Protein AF-A0A428WDG7-F1 (afdb_monomer)

Sequence (181 aa):
MLPHLAEVTVDGIHESAGRIVIEARSGRDRAACPGCGTESARVHGRYHRWLADTALAGRPVVIRLLVRRLVCREAACARVTFVEQIPGLTRPHSRYSPPLRAALTAIGVALAGRPGARVGPTRRPHLPAEEMIMTVGGPGSGYLSGSQRKTHPYVSADRGAGWCPTCRFRDADSTAAGLHR

Radius of gyration: 23.16 Å; Cα contacts (8 Å, |Δi|>4): 221; chains: 1; bounding box: 59×66×51 Å

Structure (mmCIF, N/CA/C/O backbone):
data_AF-A0A428WDG7-F1
#
_entry.id   AF-A0A428WDG7-F1
#
loop_
_atom_site.group_PDB
_atom_site.id
_atom_site.type_symbol
_atom_site.label_atom_id
_atom_site.label_alt_id
_atom_site.label_comp_id
_atom_site.label_asym_id
_atom_site.label_entity_id
_atom_site.label_seq_id
_atom_site.pdbx_PDB_ins_code
_atom_site.Cartn_x
_atom_site.Cartn_y
_atom_site.Cartn_z
_atom_site.occupancy
_atom_site.B_iso_or_equiv
_atom_site.auth_seq_id
_atom_site.auth_comp_id
_atom_site.auth_asym_id
_atom_site.auth_atom_id
_atom_site.pdbx_PDB_model_num
ATOM 1 N N . MET A 1 1 ? -16.814 -5.497 5.963 1.00 59.16 1 MET A N 1
ATOM 2 C CA . MET A 1 1 ? -15.971 -5.795 4.781 1.00 59.16 1 MET A CA 1
ATOM 3 C C . MET A 1 1 ? -14.955 -4.669 4.627 1.00 59.16 1 MET A C 1
ATOM 5 O O . MET A 1 1 ? -15.349 -3.526 4.807 1.00 59.16 1 MET A O 1
ATOM 9 N N . LEU A 1 2 ? -13.674 -4.975 4.384 1.00 76.31 2 LEU A N 1
ATOM 10 C CA . LEU A 1 2 ? -12.570 -4.002 4.271 1.00 76.31 2 LEU A CA 1
ATOM 11 C C . LEU A 1 2 ? -12.212 -3.809 2.780 1.00 76.31 2 LEU A C 1
ATOM 13 O O . LEU A 1 2 ? -11.338 -4.509 2.274 1.00 76.31 2 LEU A O 1
ATOM 17 N N . PRO A 1 3 ? -12.908 -2.925 2.038 1.00 81.56 3 PRO A N 1
ATOM 18 C CA . PRO A 1 3 ? -12.821 -2.875 0.574 1.00 81.56 3 PRO A CA 1
ATOM 19 C C . PRO A 1 3 ? -11.441 -2.452 0.056 1.00 81.56 3 PRO A C 1
ATOM 21 O O . PRO A 1 3 ? -11.032 -2.867 -1.023 1.00 81.56 3 PRO A O 1
ATOM 24 N N . HIS A 1 4 ? -10.685 -1.672 0.832 1.00 86.94 4 HIS A N 1
ATOM 25 C CA . HIS A 1 4 ? -9.315 -1.272 0.490 1.00 86.94 4 HIS A CA 1
ATOM 26 C C . HIS A 1 4 ? -8.315 -2.434 0.516 1.00 86.94 4 HIS A C 1
ATOM 28 O O . HIS A 1 4 ? -7.190 -2.260 0.060 1.00 86.94 4 HIS A O 1
ATOM 34 N N . LEU A 1 5 ? -8.704 -3.609 1.022 1.00 88.81 5 LEU A N 1
ATOM 35 C CA . LEU A 1 5 ? -7.887 -4.822 0.992 1.00 88.81 5 LEU A CA 1
ATOM 36 C C . LEU A 1 5 ? -8.222 -5.757 -0.184 1.00 88.81 5 LEU A C 1
ATOM 38 O O . LEU A 1 5 ? -7.639 -6.829 -0.279 1.00 88.81 5 LEU A O 1
ATOM 42 N N . ALA A 1 6 ? -9.122 -5.374 -1.097 1.00 88.44 6 ALA A N 1
ATOM 43 C CA . ALA A 1 6 ? -9.562 -6.246 -2.194 1.00 88.44 6 ALA A CA 1
ATOM 44 C C . ALA A 1 6 ? -8.436 -6.665 -3.164 1.00 88.44 6 ALA A C 1
ATOM 46 O O . ALA A 1 6 ? -8.505 -7.726 -3.771 1.00 88.44 6 ALA A O 1
ATOM 47 N N . GLU A 1 7 ? -7.395 -5.843 -3.301 1.00 90.12 7 GLU A N 1
ATOM 48 C CA . GLU A 1 7 ? -6.283 -6.055 -4.243 1.00 90.12 7 GLU A CA 1
ATOM 49 C C . GLU A 1 7 ? -5.039 -6.681 -3.579 1.00 90.12 7 GLU A C 1
ATOM 51 O O . GLU A 1 7 ? -3.955 -6.734 -4.175 1.00 90.12 7 GLU A O 1
ATOM 56 N N . VAL A 1 8 ? -5.165 -7.137 -2.329 1.00 93.56 8 VAL A N 1
ATOM 57 C CA . VAL A 1 8 ? -4.090 -7.817 -1.599 1.00 93.56 8 VAL A CA 1
ATOM 58 C C . VAL A 1 8 ? -4.494 -9.217 -1.176 1.00 93.56 8 VAL A C 1
ATOM 60 O O . VAL A 1 8 ? -5.651 -9.504 -0.887 1.00 93.56 8 VAL A O 1
ATOM 63 N N . THR A 1 9 ? -3.500 -10.091 -1.094 1.00 94.81 9 THR A N 1
ATOM 64 C CA . THR A 1 9 ? -3.633 -11.376 -0.415 1.00 94.81 9 THR A CA 1
ATOM 65 C C . THR A 1 9 ? -3.234 -11.183 1.039 1.00 94.81 9 THR A C 1
ATOM 67 O O . THR A 1 9 ? -2.138 -10.695 1.310 1.00 94.81 9 THR A O 1
ATOM 70 N N . VAL A 1 10 ? -4.128 -11.537 1.962 1.00 95.38 10 VAL A N 1
ATOM 71 C CA . VAL A 1 10 ? -3.831 -11.562 3.397 1.00 95.38 10 VAL A CA 1
ATOM 72 C C . VAL A 1 10 ? -3.146 -12.886 3.706 1.00 95.38 10 VAL A C 1
ATOM 74 O O . VAL A 1 10 ? -3.744 -13.946 3.540 1.00 95.38 10 VAL A O 1
ATOM 77 N N . ASP A 1 11 ? -1.892 -12.810 4.134 1.00 95.50 11 ASP A N 1
ATOM 78 C CA . ASP A 1 11 ? -1.078 -13.978 4.471 1.00 95.50 11 ASP A CA 1
ATOM 79 C C . ASP A 1 11 ? -1.254 -14.371 5.951 1.00 95.50 11 ASP A C 1
ATOM 81 O O . ASP A 1 11 ? -1.023 -15.518 6.325 1.00 95.50 11 ASP A O 1
ATOM 85 N N . GLY A 1 12 ? -1.701 -13.439 6.802 1.00 94.94 12 GLY A N 1
ATOM 86 C CA . GLY A 1 12 ? -1.986 -13.714 8.207 1.00 94.94 12 GLY A CA 1
ATOM 87 C C . GLY A 1 12 ? -2.549 -12.516 8.965 1.00 94.94 12 GLY A C 1
ATOM 88 O O . GLY A 1 12 ? -2.400 -11.364 8.557 1.00 94.94 12 GLY A O 1
ATOM 89 N N . ILE A 1 13 ? -3.192 -12.796 10.096 1.00 95.88 13 ILE A N 1
ATOM 90 C CA . ILE A 1 13 ? -3.689 -11.789 11.036 1.00 95.88 13 ILE A CA 1
ATOM 91 C C . ILE A 1 13 ? -3.264 -12.224 12.430 1.00 95.88 13 ILE A C 1
ATOM 93 O O . ILE A 1 13 ? -3.513 -13.360 12.826 1.00 95.88 13 ILE 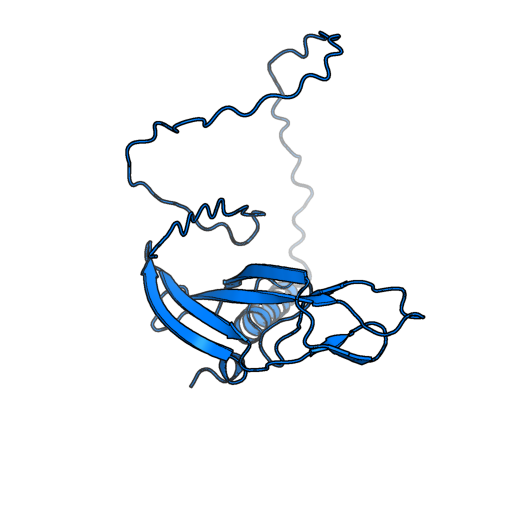A O 1
ATOM 97 N N . HIS A 1 14 ? -2.616 -11.331 13.167 1.00 94.31 14 HIS A N 1
ATOM 98 C CA . HIS A 1 14 ? -2.176 -11.614 14.526 1.00 94.31 14 HIS A CA 1
ATOM 99 C C . HIS A 1 14 ? -2.248 -10.369 15.402 1.00 94.31 14 HIS A C 1
ATOM 101 O O . HIS A 1 14 ? -2.353 -9.239 14.926 1.00 94.31 14 HIS A O 1
ATOM 107 N N . GLU A 1 15 ? -2.190 -10.580 16.709 1.00 94.00 15 GLU A N 1
ATOM 108 C CA . GLU A 1 15 ? -2.126 -9.503 17.684 1.00 94.00 15 GLU A CA 1
ATOM 109 C C . GLU A 1 15 ? -0.683 -9.283 18.120 1.00 94.00 15 GLU A C 1
ATOM 111 O O . GLU A 1 15 ? 0.068 -10.230 18.340 1.00 94.00 15 GLU A O 1
ATOM 116 N N . SER A 1 16 ? -0.280 -8.026 18.257 1.00 89.81 16 SER A N 1
ATOM 117 C CA . SER A 1 16 ? 1.057 -7.671 18.727 1.00 89.81 16 SER A CA 1
ATOM 118 C C . SER A 1 16 ? 0.978 -6.351 19.471 1.00 89.81 16 SER A C 1
ATOM 120 O O . SER A 1 16 ? 0.443 -5.393 18.931 1.00 89.81 16 SER A O 1
ATOM 122 N N . ALA A 1 17 ? 1.471 -6.273 20.709 1.00 90.19 17 ALA A N 1
ATOM 123 C CA . ALA A 1 17 ? 1.503 -5.029 21.493 1.00 90.19 17 ALA A CA 1
ATOM 124 C C . ALA A 1 17 ? 0.172 -4.229 21.485 1.00 90.19 17 ALA A C 1
ATOM 126 O O . ALA A 1 17 ? 0.165 -3.015 21.280 1.00 90.19 17 ALA A O 1
ATOM 127 N N . GLY A 1 18 ? -0.968 -4.915 21.645 1.00 89.06 18 GLY A N 1
ATOM 128 C CA . GLY A 1 18 ? -2.302 -4.297 21.714 1.00 89.06 18 GLY A CA 1
ATOM 129 C C . GLY A 1 18 ? -2.916 -3.856 20.375 1.00 89.06 18 GLY A C 1
ATOM 130 O O . GLY A 1 18 ? -4.052 -3.385 20.356 1.00 89.06 18 GLY A O 1
ATOM 131 N N . ARG A 1 19 ? -2.220 -4.045 19.249 1.00 91.81 19 ARG A N 1
ATOM 132 C CA . ARG A 1 19 ? -2.717 -3.773 17.887 1.00 91.81 19 ARG A CA 1
ATOM 133 C C . ARG A 1 19 ? -2.971 -5.070 17.125 1.00 91.81 19 ARG A C 1
ATOM 135 O O . ARG A 1 19 ? -2.353 -6.096 17.405 1.00 91.81 19 ARG A O 1
ATOM 142 N N . ILE A 1 20 ? -3.865 -4.997 16.148 1.00 95.31 20 ILE A N 1
ATOM 143 C CA . ILE A 1 20 ? -4.061 -6.044 15.147 1.00 95.31 20 ILE A CA 1
ATOM 144 C C . ILE A 1 20 ? -3.086 -5.768 14.004 1.00 95.31 20 ILE A C 1
ATOM 146 O O . ILE A 1 20 ? -3.058 -4.663 13.459 1.00 95.31 20 ILE A O 1
ATOM 150 N N . VAL A 1 21 ? -2.284 -6.765 13.648 1.00 95.88 21 VAL A N 1
ATOM 151 C CA . VAL A 1 21 ? -1.359 -6.726 12.518 1.00 95.88 21 VAL A CA 1
ATOM 152 C C . VAL A 1 21 ? -1.896 -7.634 11.421 1.00 95.88 21 VAL A C 1
ATOM 154 O O . VAL A 1 21 ? -2.153 -8.816 11.647 1.00 95.88 21 VAL A O 1
ATOM 157 N N . ILE A 1 22 ? -2.068 -7.067 10.232 1.00 96.12 22 ILE A N 1
ATOM 158 C CA . ILE A 1 22 ? -2.470 -7.780 9.021 1.00 96.12 22 ILE A CA 1
ATOM 159 C C . ILE A 1 22 ? -1.233 -7.903 8.135 1.00 96.12 22 ILE A C 1
ATOM 161 O O . ILE A 1 22 ? -0.736 -6.898 7.624 1.00 96.12 22 ILE A O 1
ATOM 165 N N . GLU A 1 23 ? -0.740 -9.123 7.958 1.00 97.12 23 GLU A N 1
ATOM 166 C CA . GLU A 1 23 ? 0.306 -9.444 6.988 1.00 97.12 23 GLU A CA 1
ATOM 167 C C . GLU A 1 23 ? -0.343 -9.587 5.616 1.00 97.12 23 GLU A C 1
ATOM 169 O O . GLU A 1 23 ? -1.291 -10.358 5.439 1.00 97.12 23 GLU A O 1
ATOM 174 N N . ALA A 1 24 ? 0.140 -8.824 4.642 1.00 96.50 24 ALA A N 1
ATOM 175 C CA . ALA A 1 24 ? -0.430 -8.830 3.307 1.00 96.50 24 ALA A CA 1
ATOM 176 C C . ALA A 1 24 ? 0.636 -8.670 2.226 1.00 96.50 24 ALA A C 1
ATOM 178 O O . ALA A 1 24 ? 1.683 -8.052 2.430 1.00 96.50 24 ALA A O 1
ATOM 179 N N . ARG A 1 25 ? 0.321 -9.139 1.023 1.00 94.88 25 ARG A N 1
ATOM 180 C CA . ARG A 1 25 ? 1.130 -8.943 -0.184 1.00 94.88 25 ARG A CA 1
ATOM 181 C C . ARG A 1 25 ? 0.263 -8.549 -1.368 1.00 94.88 25 ARG A C 1
ATOM 183 O O . ARG A 1 25 ? -0.946 -8.762 -1.375 1.00 94.88 25 ARG A O 1
ATOM 190 N N . SER A 1 26 ? 0.897 -7.973 -2.383 1.00 91.19 26 SER A N 1
ATOM 191 C CA . SER A 1 26 ? 0.227 -7.659 -3.648 1.00 91.19 26 SER A CA 1
ATOM 192 C C . SER A 1 26 ? -0.414 -8.910 -4.251 1.00 91.19 26 SER A C 1
ATOM 194 O O . SER A 1 26 ? 0.268 -9.924 -4.410 1.00 91.19 26 SER A O 1
ATOM 196 N N . GLY A 1 27 ? -1.706 -8.827 -4.586 1.00 88.19 27 GLY A N 1
ATOM 197 C CA . GLY A 1 27 ? -2.422 -9.894 -5.292 1.00 88.19 27 GLY A CA 1
ATOM 198 C C . GLY A 1 27 ? -2.116 -9.934 -6.793 1.00 88.19 27 GLY A C 1
ATOM 199 O O . GLY A 1 27 ? -2.424 -10.914 -7.463 1.00 88.19 27 GLY A O 1
ATOM 200 N N . ARG A 1 28 ? -1.486 -8.883 -7.333 1.00 89.50 28 ARG A N 1
ATOM 201 C CA . ARG A 1 28 ? -1.096 -8.807 -8.746 1.00 89.50 28 ARG A CA 1
ATOM 202 C C . ARG A 1 28 ? 0.316 -9.335 -8.939 1.00 89.50 28 ARG A C 1
ATOM 204 O O . ARG A 1 28 ? 1.174 -9.161 -8.080 1.00 89.50 28 ARG A O 1
ATOM 211 N N . ASP A 1 29 ? 0.616 -9.909 -10.095 1.00 90.31 29 ASP A N 1
ATOM 212 C CA . ASP A 1 29 ? 1.967 -10.340 -10.471 1.00 90.31 29 ASP A CA 1
ATOM 213 C C . ASP A 1 29 ? 2.764 -9.228 -11.185 1.00 90.31 29 ASP A C 1
ATOM 215 O O . ASP A 1 29 ? 3.998 -9.247 -11.165 1.00 90.31 29 ASP A O 1
ATOM 219 N N . ARG A 1 30 ? 2.074 -8.220 -11.727 1.00 94.00 30 ARG A N 1
ATOM 220 C CA . ARG A 1 30 ? 2.625 -7.092 -12.493 1.00 94.00 30 ARG A CA 1
ATOM 221 C C . ARG A 1 30 ? 2.156 -5.748 -11.955 1.00 94.00 30 ARG A C 1
ATOM 223 O O . ARG A 1 30 ? 1.123 -5.649 -11.295 1.00 94.00 30 ARG A O 1
ATOM 230 N N . ALA A 1 31 ? 2.915 -4.702 -12.271 1.00 94.00 31 ALA A N 1
ATOM 231 C CA . ALA A 1 31 ? 2.464 -3.326 -12.108 1.00 94.00 31 ALA A CA 1
ATOM 232 C C . ALA A 1 31 ? 3.010 -2.422 -13.219 1.00 94.00 31 ALA A C 1
ATOM 234 O O . ALA A 1 31 ? 4.115 -2.637 -13.727 1.00 94.00 31 ALA A O 1
ATOM 235 N N . ALA A 1 32 ? 2.240 -1.390 -13.558 1.00 94.94 32 ALA A N 1
ATOM 236 C CA . ALA A 1 32 ? 2.620 -0.361 -14.516 1.00 94.94 32 ALA A CA 1
ATOM 237 C C . ALA A 1 32 ? 3.651 0.611 -13.921 1.00 94.94 32 ALA A C 1
ATOM 239 O O . ALA A 1 32 ? 3.512 1.082 -12.786 1.00 94.94 32 ALA A O 1
ATOM 240 N N . CYS A 1 33 ? 4.682 0.942 -14.701 1.00 94.31 33 CYS A N 1
ATOM 241 C CA . CYS A 1 33 ? 5.631 1.990 -14.350 1.00 94.31 33 CYS A CA 1
ATOM 242 C C . CYS A 1 33 ? 4.896 3.339 -14.252 1.00 94.31 33 CYS A C 1
ATOM 244 O O . CYS A 1 33 ? 4.286 3.758 -15.232 1.00 94.31 33 CYS A O 1
ATOM 246 N N . PRO A 1 34 ? 5.006 4.102 -13.149 1.00 91.81 34 PRO A N 1
ATOM 247 C CA . PRO A 1 34 ? 4.313 5.387 -13.041 1.00 91.81 34 PRO A CA 1
ATOM 248 C C . PRO A 1 34 ? 4.923 6.488 -13.922 1.00 91.81 34 PRO A C 1
ATOM 250 O O . PRO A 1 34 ? 4.392 7.590 -13.958 1.00 91.81 34 PRO A O 1
ATOM 253 N N . GLY A 1 35 ? 6.082 6.233 -14.541 1.00 93.19 35 GLY A N 1
ATOM 254 C CA . GLY A 1 35 ? 6.739 7.173 -15.450 1.00 93.19 35 GLY A CA 1
ATOM 255 C C . GLY A 1 35 ? 6.277 7.022 -16.898 1.00 93.19 35 GLY A C 1
ATOM 256 O O . GLY A 1 35 ? 5.962 8.018 -17.531 1.00 93.19 35 GLY A O 1
ATOM 257 N N . CYS A 1 36 ? 6.237 5.790 -17.417 1.00 94.69 36 CYS A N 1
ATOM 258 C CA . CYS A 1 36 ? 5.936 5.518 -18.830 1.00 94.69 36 CYS A CA 1
ATOM 259 C C . CYS A 1 36 ? 4.744 4.577 -19.065 1.00 94.69 36 CYS A C 1
ATOM 261 O O . CYS A 1 36 ? 4.450 4.252 -20.206 1.00 94.69 36 CYS A O 1
ATOM 263 N N . GLY A 1 37 ? 4.090 4.072 -18.016 1.00 94.69 37 GLY A N 1
ATOM 264 C CA . GLY A 1 37 ? 2.960 3.141 -18.125 1.00 94.69 37 GLY A CA 1
ATOM 265 C C . GLY A 1 37 ? 3.335 1.681 -18.407 1.00 94.69 37 GLY A C 1
ATOM 266 O O . GLY A 1 37 ? 2.524 0.800 -18.148 1.00 94.69 37 GLY A O 1
ATOM 267 N N . THR A 1 38 ? 4.562 1.394 -18.857 1.00 95.94 38 THR A N 1
ATOM 268 C CA . THR A 1 38 ? 5.001 0.026 -19.191 1.00 95.94 38 THR A CA 1
ATOM 269 C C . THR A 1 38 ? 4.840 -0.936 -18.014 1.00 95.94 38 THR A C 1
ATOM 271 O O . THR A 1 38 ? 5.385 -0.702 -16.929 1.00 95.94 38 THR A O 1
ATOM 274 N N . GLU A 1 39 ? 4.128 -2.042 -18.232 1.00 96.25 39 GLU A N 1
ATOM 275 C CA . GLU A 1 39 ? 3.984 -3.102 -17.240 1.00 96.25 39 GLU A CA 1
ATOM 276 C C . GLU A 1 39 ? 5.291 -3.864 -17.019 1.00 96.25 39 GLU A C 1
ATOM 278 O O . GLU A 1 39 ? 6.024 -4.208 -17.950 1.00 96.25 39 GLU A O 1
ATOM 283 N N . SER A 1 40 ? 5.575 -4.188 -15.760 1.00 96.06 40 SER A N 1
ATOM 284 C CA . SER A 1 40 ? 6.715 -5.021 -15.402 1.00 96.06 40 SER A CA 1
ATOM 285 C C . SER A 1 40 ? 6.357 -6.035 -14.324 1.00 96.06 40 SER A C 1
ATOM 287 O O . SER A 1 40 ? 5.620 -5.741 -13.388 1.00 96.06 40 SER A O 1
ATOM 289 N N . ALA A 1 41 ? 6.943 -7.225 -14.447 1.00 95.75 41 ALA A N 1
ATOM 290 C CA . ALA A 1 41 ? 7.022 -8.240 -13.395 1.00 95.75 41 ALA A CA 1
ATOM 291 C C . ALA A 1 41 ? 8.463 -8.414 -12.873 1.00 95.75 41 ALA A C 1
ATOM 293 O O . ALA A 1 41 ? 8.712 -9.226 -11.982 1.00 95.75 41 ALA A O 1
ATOM 294 N N . ARG A 1 42 ? 9.452 -7.698 -13.442 1.00 96.44 42 ARG A N 1
ATOM 295 C CA . ARG A 1 42 ? 10.868 -7.898 -13.095 1.00 96.44 42 ARG A CA 1
ATOM 296 C C . ARG A 1 42 ? 11.151 -7.268 -11.738 1.00 96.44 42 ARG A C 1
ATOM 298 O O . ARG A 1 42 ? 11.208 -6.049 -11.624 1.00 96.44 42 ARG A O 1
ATOM 305 N N . VAL A 1 43 ? 11.348 -8.099 -10.721 1.00 96.69 43 VAL A N 1
ATOM 306 C CA . VAL A 1 43 ? 11.602 -7.655 -9.347 1.00 96.69 43 VAL A CA 1
ATOM 307 C C . VAL A 1 43 ? 13.073 -7.274 -9.175 1.00 96.69 43 VAL A C 1
ATOM 309 O O . VAL A 1 43 ? 13.960 -8.076 -9.436 1.00 96.69 43 VAL A O 1
ATOM 312 N N . HIS A 1 44 ? 13.321 -6.048 -8.716 1.00 96.75 44 HIS A N 1
ATOM 313 C CA . HIS A 1 44 ? 14.620 -5.592 -8.213 1.00 96.75 44 HIS A CA 1
ATOM 314 C C . HIS A 1 44 ? 14.813 -5.979 -6.742 1.00 96.75 44 HIS A C 1
ATOM 316 O O . HIS A 1 44 ? 15.917 -6.254 -6.293 1.00 96.75 44 HIS A O 1
ATOM 322 N N . GLY A 1 45 ? 13.737 -5.945 -5.959 1.00 94.75 45 GLY A N 1
ATOM 323 C CA . GLY A 1 45 ? 13.763 -6.310 -4.550 1.00 94.75 45 GLY A CA 1
ATOM 324 C C . GLY A 1 45 ? 12.383 -6.221 -3.920 1.00 94.75 45 GLY A C 1
ATOM 325 O O . GLY A 1 45 ? 11.422 -5.768 -4.548 1.00 94.75 45 GLY A O 1
ATOM 326 N N . ARG A 1 46 ? 12.282 -6.646 -2.666 1.00 94.81 46 ARG A N 1
ATOM 327 C CA . ARG A 1 46 ? 11.053 -6.604 -1.871 1.00 94.81 46 ARG A CA 1
ATOM 328 C C . ARG A 1 46 ? 11.342 -5.934 -0.538 1.00 94.81 46 ARG A C 1
ATOM 330 O O . ARG A 1 46 ? 12.468 -6.002 -0.058 1.00 94.81 46 ARG A O 1
ATOM 337 N N . TYR A 1 47 ? 10.349 -5.263 0.023 1.00 93.19 47 TYR A N 1
ATOM 338 C CA . TYR A 1 47 ? 10.430 -4.708 1.371 1.00 93.19 47 TYR A CA 1
ATOM 339 C C . TYR A 1 47 ? 9.031 -4.559 1.963 1.00 93.19 47 TYR A C 1
ATOM 341 O O . TYR A 1 47 ? 8.044 -4.509 1.225 1.00 93.19 47 TYR A O 1
ATOM 349 N N . HIS A 1 48 ? 8.948 -4.464 3.286 1.00 93.56 48 HIS A N 1
ATOM 350 C CA . HIS A 1 48 ? 7.685 -4.226 3.972 1.00 93.56 48 HIS A CA 1
ATOM 351 C C . HIS A 1 48 ? 7.377 -2.733 4.086 1.00 93.56 48 HIS A C 1
ATOM 353 O O . HIS A 1 48 ? 8.245 -1.902 4.365 1.00 93.56 48 HIS A O 1
ATOM 359 N N . ARG A 1 49 ? 6.107 -2.391 3.884 1.00 93.94 49 ARG A N 1
ATOM 360 C CA . ARG A 1 49 ? 5.524 -1.099 4.233 1.00 93.94 49 ARG A CA 1
ATOM 361 C C . ARG A 1 49 ? 4.525 -1.287 5.353 1.00 93.9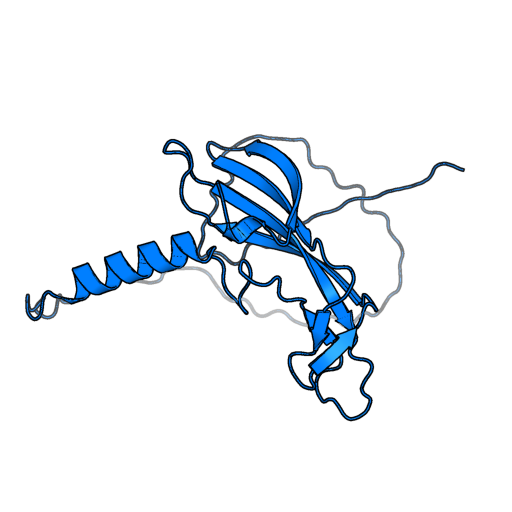4 49 ARG A C 1
ATOM 363 O O . ARG A 1 49 ? 3.646 -2.130 5.256 1.00 93.94 49 ARG A O 1
ATOM 370 N N . TRP A 1 50 ? 4.616 -0.431 6.355 1.00 93.38 50 TRP A N 1
ATOM 371 C CA . TRP A 1 50 ? 3.665 -0.399 7.454 1.00 93.38 50 TRP A CA 1
ATOM 372 C C . TRP A 1 50 ? 2.650 0.705 7.205 1.00 93.38 50 TRP A C 1
ATOM 374 O O . TRP A 1 50 ? 3.018 1.880 7.099 1.00 93.38 50 TRP A O 1
ATOM 384 N N . LEU A 1 51 ? 1.384 0.320 7.078 1.00 95.19 51 LEU A N 1
ATOM 385 C CA . LEU A 1 51 ? 0.269 1.240 6.907 1.00 95.19 51 LEU A CA 1
ATOM 386 C C . LEU A 1 51 ? -0.614 1.185 8.145 1.00 95.19 51 LEU A C 1
ATOM 388 O O . LEU A 1 51 ? -1.126 0.133 8.506 1.00 95.19 51 LEU A O 1
ATOM 392 N N . ALA A 1 52 ? -0.814 2.332 8.774 1.00 94.81 52 ALA A N 1
ATOM 393 C CA . ALA A 1 52 ? -1.851 2.498 9.773 1.00 94.81 52 ALA A CA 1
ATOM 394 C C . ALA A 1 52 ? -3.224 2.377 9.107 1.00 94.81 52 ALA A C 1
ATOM 396 O O . ALA A 1 52 ? -3.431 2.96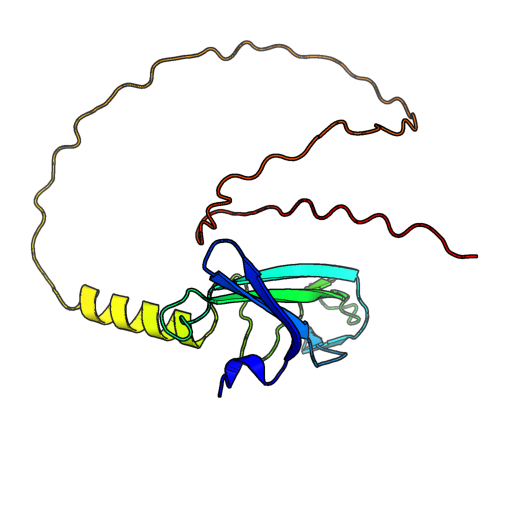2 8.038 1.00 94.81 52 ALA A O 1
ATOM 397 N N . ASP A 1 53 ? -4.155 1.685 9.749 1.00 94.25 53 ASP A N 1
ATOM 398 C CA . ASP A 1 53 ? -5.519 1.532 9.259 1.00 94.25 53 ASP A CA 1
ATOM 399 C C . ASP A 1 53 ? -6.553 1.927 10.318 1.00 94.25 53 ASP A C 1
ATOM 401 O O . ASP A 1 53 ? -6.230 2.162 11.486 1.00 94.25 53 ASP A O 1
ATOM 405 N N .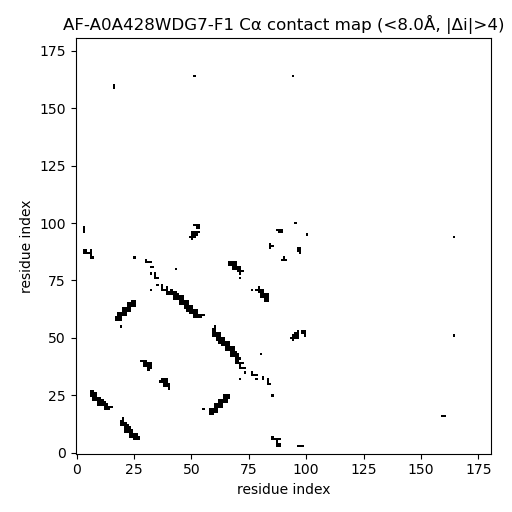 THR A 1 54 ? -7.808 2.062 9.894 1.00 91.88 54 THR A N 1
ATOM 406 C CA . THR A 1 54 ? -8.925 2.323 10.800 1.00 91.88 54 THR A CA 1
ATOM 407 C C . THR A 1 54 ? -9.021 1.227 11.850 1.00 91.88 54 THR A C 1
ATOM 409 O O . THR A 1 54 ? -8.878 0.046 11.535 1.00 91.88 54 THR A O 1
ATOM 412 N N . ALA A 1 55 ? -9.281 1.627 13.094 1.00 90.56 55 ALA A N 1
ATOM 413 C CA . ALA A 1 55 ? -9.402 0.692 14.197 1.00 90.56 55 ALA A CA 1
ATOM 414 C C . ALA A 1 55 ? -10.520 -0.332 13.943 1.00 90.56 55 ALA A C 1
ATOM 416 O O . ALA A 1 55 ? -11.604 0.020 13.474 1.00 90.56 55 ALA A O 1
ATOM 417 N N . LEU A 1 56 ? -10.265 -1.588 14.301 1.00 87.94 56 LEU A N 1
ATOM 418 C CA . LEU A 1 56 ? -11.232 -2.678 14.223 1.00 87.94 56 LEU A CA 1
ATOM 419 C C . LEU A 1 56 ? -11.627 -3.071 15.643 1.00 87.94 56 LEU A C 1
ATOM 421 O O . LEU A 1 56 ? -10.764 -3.374 16.463 1.00 87.94 56 LEU A O 1
ATOM 425 N N . ALA A 1 57 ? -12.927 -3.008 15.947 1.00 86.50 57 ALA A N 1
ATOM 426 C CA . ALA A 1 57 ? -13.458 -3.233 17.296 1.00 86.50 57 ALA A CA 1
ATOM 427 C C . ALA A 1 57 ? -12.726 -2.408 18.383 1.00 86.50 57 ALA A C 1
ATOM 429 O O . ALA A 1 57 ? -12.382 -2.915 19.446 1.00 86.50 57 ALA A O 1
ATOM 430 N N . GLY A 1 58 ? -12.429 -1.136 18.087 1.00 87.88 58 GLY A N 1
ATOM 431 C CA . GLY A 1 58 ? -11.729 -0.227 19.006 1.00 87.88 58 GLY A CA 1
ATOM 432 C C . GLY A 1 58 ? -10.217 -0.447 19.114 1.00 87.88 58 GLY A C 1
ATOM 433 O O . GLY A 1 58 ? -9.544 0.286 19.834 1.00 87.88 58 GLY A O 1
ATOM 434 N N . ARG A 1 59 ? -9.654 -1.414 18.382 1.00 89.31 59 ARG A N 1
ATOM 435 C CA . ARG A 1 59 ? -8.226 -1.739 18.433 1.00 89.31 59 ARG A CA 1
ATOM 436 C C . ARG A 1 59 ? -7.479 -1.154 17.241 1.00 89.31 59 ARG A C 1
ATOM 438 O O . ARG A 1 59 ? -7.969 -1.280 16.117 1.00 89.31 59 ARG A O 1
ATOM 445 N N . PRO A 1 60 ? -6.291 -0.556 17.438 1.00 92.69 60 PRO A N 1
ATOM 446 C CA . PRO A 1 60 ? -5.479 -0.070 16.330 1.00 92.69 60 PRO A CA 1
ATOM 447 C C . PRO A 1 60 ? -5.136 -1.203 15.360 1.00 92.69 60 PRO A C 1
ATOM 449 O O . PRO A 1 60 ? -4.754 -2.292 15.789 1.00 92.69 60 PRO A O 1
ATOM 452 N N . VAL A 1 61 ? -5.244 -0.928 14.062 1.00 94.81 61 VAL A N 1
ATOM 453 C CA . VAL A 1 61 ? -4.901 -1.877 13.000 1.00 94.81 61 VAL A CA 1
ATOM 454 C C . VAL A 1 61 ? -3.687 -1.358 12.244 1.00 94.81 61 VAL A C 1
ATOM 456 O O . VAL A 1 61 ? -3.597 -0.172 11.916 1.00 94.81 61 VAL A O 1
ATOM 459 N N . VAL A 1 62 ? -2.752 -2.257 11.955 1.00 95.94 62 VAL A N 1
ATOM 460 C CA . VAL A 1 62 ? -1.602 -1.989 11.098 1.00 95.94 62 VAL A CA 1
ATOM 461 C C . VAL A 1 62 ? -1.521 -3.060 10.021 1.00 95.94 62 VAL A C 1
ATOM 463 O O . VAL A 1 62 ? -1.567 -4.250 10.307 1.00 95.94 62 VAL A O 1
ATOM 466 N N . ILE A 1 63 ? -1.366 -2.637 8.773 1.00 96.12 63 ILE A N 1
ATOM 467 C CA . ILE A 1 63 ? -1.136 -3.520 7.634 1.00 96.12 63 ILE A CA 1
ATOM 468 C C . ILE A 1 63 ? 0.370 -3.540 7.368 1.00 96.12 63 ILE A C 1
ATOM 470 O O . ILE A 1 63 ? 0.947 -2.513 6.994 1.00 96.12 63 ILE A O 1
ATOM 474 N N . ARG A 1 64 ? 1.010 -4.696 7.554 1.00 96.44 64 ARG A N 1
ATOM 475 C CA . ARG A 1 64 ? 2.391 -4.951 7.134 1.00 96.44 64 ARG A CA 1
ATOM 476 C C . ARG A 1 64 ? 2.353 -5.530 5.725 1.00 96.44 64 ARG A C 1
ATOM 478 O O . ARG A 1 64 ? 2.076 -6.700 5.497 1.00 96.44 64 ARG A O 1
ATOM 485 N N . LEU A 1 65 ? 2.604 -4.661 4.758 1.00 95.75 65 LEU A N 1
ATOM 486 C CA . LEU A 1 65 ? 2.437 -4.941 3.342 1.00 95.75 65 LEU A CA 1
ATOM 487 C C . LEU A 1 65 ? 3.781 -5.245 2.679 1.00 95.75 65 LEU A C 1
ATOM 489 O O . LEU A 1 65 ? 4.626 -4.355 2.557 1.00 95.75 65 LEU A O 1
ATOM 493 N N . LEU A 1 66 ? 3.972 -6.468 2.197 1.00 95.38 66 LEU A N 1
ATOM 494 C CA . LEU A 1 66 ? 5.107 -6.832 1.358 1.00 95.38 66 LEU A CA 1
ATOM 495 C C . LEU A 1 66 ? 4.922 -6.249 -0.050 1.00 95.38 66 LEU A C 1
ATOM 497 O O . LEU A 1 66 ? 4.073 -6.701 -0.822 1.00 95.38 66 LEU A O 1
ATOM 501 N N . VAL A 1 67 ? 5.748 -5.264 -0.402 1.00 92.50 67 VAL A N 1
ATOM 502 C CA . VAL A 1 67 ? 5.725 -4.600 -1.714 1.00 92.50 67 VAL A CA 1
ATOM 503 C C . VAL A 1 67 ? 6.980 -4.903 -2.523 1.00 92.50 67 VAL A C 1
ATOM 505 O O . VAL A 1 67 ? 8.090 -5.026 -1.993 1.00 92.50 67 VAL A O 1
ATOM 508 N N . ARG A 1 68 ? 6.824 -4.982 -3.844 1.00 95.00 68 ARG A N 1
ATOM 509 C CA . ARG A 1 68 ? 7.923 -5.154 -4.795 1.00 95.00 68 ARG A CA 1
ATOM 510 C C . ARG A 1 68 ? 8.406 -3.811 -5.316 1.00 95.00 68 ARG A C 1
ATOM 512 O O . ARG A 1 68 ? 7.636 -2.948 -5.741 1.00 95.00 68 ARG A O 1
ATOM 519 N N . ARG A 1 69 ? 9.727 -3.669 -5.350 1.00 96.19 69 ARG A N 1
ATOM 520 C CA . ARG A 1 69 ? 10.413 -2.728 -6.230 1.00 96.19 69 ARG A CA 1
ATOM 521 C C . ARG A 1 69 ? 10.668 -3.446 -7.551 1.00 96.19 69 ARG A C 1
ATOM 523 O O . ARG A 1 69 ? 11.363 -4.458 -7.572 1.00 96.19 69 ARG A O 1
ATOM 530 N N . LEU A 1 70 ? 10.096 -2.937 -8.629 1.00 96.81 70 LEU A N 1
ATOM 531 C CA . LEU A 1 70 ? 10.182 -3.473 -9.979 1.00 96.81 70 LEU A CA 1
ATOM 532 C C . LEU A 1 70 ? 11.173 -2.668 -10.825 1.00 96.81 70 LEU A C 1
ATOM 534 O O . LEU A 1 70 ? 11.437 -1.500 -10.541 1.00 96.81 70 LEU A O 1
ATOM 538 N N . VAL A 1 71 ? 11.713 -3.299 -11.863 1.00 97.25 71 VAL A N 1
ATOM 539 C CA . VAL A 1 71 ? 12.567 -2.682 -12.886 1.00 97.25 71 VAL A CA 1
ATOM 540 C C . VAL A 1 71 ? 11.696 -2.307 -14.083 1.00 97.25 71 VAL A C 1
ATOM 542 O O . VAL A 1 71 ? 10.969 -3.162 -14.597 1.00 97.25 71 VAL A O 1
ATOM 545 N N . CYS A 1 72 ? 11.756 -1.056 -14.534 1.00 96.31 72 CYS A N 1
ATOM 546 C CA . CYS A 1 72 ? 11.118 -0.651 -15.784 1.00 96.31 72 CYS A CA 1
A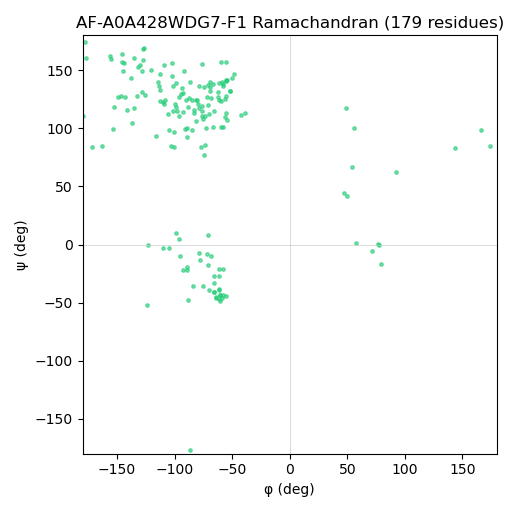TOM 547 C C . CYS A 1 72 ? 11.885 -1.245 -16.970 1.00 96.31 72 CYS A C 1
ATOM 549 O O . CYS A 1 72 ? 13.113 -1.259 -16.963 1.00 96.31 72 CYS A O 1
ATOM 551 N N . ARG A 1 73 ? 11.169 -1.757 -17.974 1.00 94.94 73 ARG A N 1
ATOM 552 C CA . ARG A 1 73 ? 11.783 -2.348 -19.175 1.00 94.94 73 ARG A CA 1
ATOM 553 C C . ARG A 1 73 ? 11.904 -1.370 -20.342 1.00 94.94 73 ARG A C 1
ATOM 555 O O . ARG A 1 73 ? 12.565 -1.699 -21.316 1.00 94.94 73 ARG A O 1
ATOM 562 N N . GLU A 1 74 ? 11.283 -0.199 -20.233 1.00 96.38 74 GLU A N 1
ATOM 563 C CA . GLU A 1 74 ? 11.370 0.848 -21.247 1.00 96.38 74 GLU A CA 1
ATOM 564 C C . GLU A 1 74 ? 12.723 1.559 -21.143 1.00 96.38 74 GLU A C 1
ATOM 566 O O . GLU A 1 74 ? 13.005 2.204 -20.130 1.00 96.38 74 GLU A O 1
ATOM 571 N N . ALA A 1 75 ? 13.547 1.430 -22.184 1.00 93.38 75 ALA A N 1
ATOM 572 C CA . ALA A 1 75 ? 14.907 1.960 -22.220 1.00 93.38 75 ALA A CA 1
ATOM 573 C C . ALA A 1 75 ? 14.936 3.495 -22.196 1.00 93.38 75 ALA A C 1
ATOM 575 O O . ALA A 1 75 ? 15.830 4.079 -21.586 1.00 93.38 75 ALA A O 1
ATOM 576 N N . ALA A 1 76 ? 13.936 4.149 -22.795 1.00 95.06 76 ALA A N 1
ATOM 577 C CA . ALA A 1 76 ? 13.810 5.606 -22.780 1.0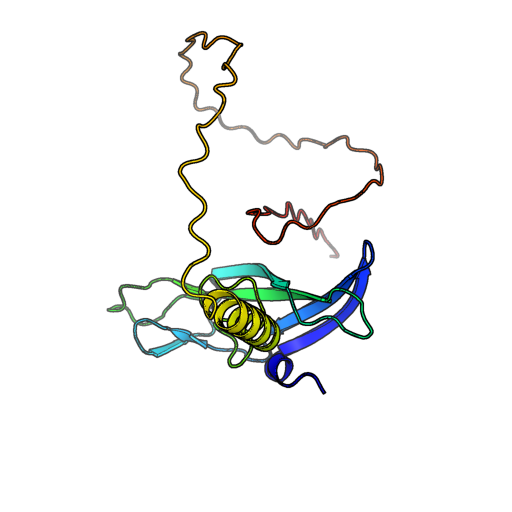0 95.06 76 ALA A CA 1
ATOM 578 C C . ALA A 1 76 ? 13.242 6.151 -21.454 1.00 95.06 76 ALA A C 1
ATOM 580 O O . ALA A 1 76 ? 13.177 7.365 -21.247 1.00 95.06 76 ALA A O 1
ATOM 581 N N . CYS A 1 77 ? 12.800 5.286 -20.535 1.00 95.00 77 CYS A N 1
ATOM 582 C CA . CYS A 1 77 ? 12.193 5.732 -19.290 1.00 95.00 77 CYS A CA 1
ATOM 583 C C . CYS A 1 77 ? 13.263 6.157 -18.281 1.00 95.00 77 CYS A C 1
ATOM 585 O O . CYS A 1 77 ? 14.039 5.341 -17.791 1.00 95.00 77 CYS A O 1
ATOM 587 N N . ALA A 1 78 ? 13.208 7.419 -17.846 1.00 94.62 78 ALA A N 1
ATOM 588 C CA . ALA A 1 78 ? 14.074 7.930 -16.780 1.00 94.62 78 ALA A CA 1
ATOM 589 C C . ALA A 1 78 ? 13.936 7.155 -15.450 1.00 94.62 78 ALA A C 1
ATOM 591 O O . ALA A 1 78 ? 14.828 7.190 -14.601 1.00 94.62 78 ALA A O 1
ATOM 592 N N . ARG A 1 79 ? 12.820 6.440 -15.235 1.00 92.88 79 ARG A N 1
ATOM 593 C CA . ARG A 1 79 ? 12.650 5.560 -14.074 1.00 92.88 79 ARG A CA 1
ATOM 594 C C . ARG A 1 79 ? 13.154 4.154 -14.374 1.00 92.88 79 ARG A C 1
ATOM 596 O O . ARG A 1 79 ? 12.412 3.335 -14.897 1.00 92.88 79 ARG A O 1
ATOM 603 N N . VAL A 1 80 ? 14.360 3.842 -13.905 1.00 94.12 80 VAL A N 1
ATOM 604 C CA . VAL A 1 80 ? 14.936 2.484 -13.973 1.00 94.12 80 VAL A CA 1
ATOM 605 C C . VAL A 1 80 ? 14.220 1.512 -13.030 1.00 94.12 80 VAL A C 1
ATOM 607 O O . VAL A 1 80 ? 13.970 0.360 -13.376 1.00 94.12 80 VAL A O 1
ATOM 610 N N . THR A 1 81 ? 13.848 1.969 -11.831 1.00 96.38 81 THR A N 1
ATOM 611 C CA . THR A 1 81 ? 13.068 1.171 -10.876 1.00 96.38 81 THR A CA 1
ATOM 612 C C . THR A 1 81 ? 11.891 1.959 -10.323 1.00 96.38 81 THR A C 1
ATOM 614 O O . THR A 1 81 ? 11.918 3.188 -10.243 1.00 96.38 81 THR A O 1
ATOM 617 N N . PHE A 1 82 ? 10.842 1.249 -9.924 1.00 94.69 82 PHE A N 1
ATOM 618 C CA . PHE A 1 82 ? 9.670 1.829 -9.282 1.00 94.69 82 PHE A CA 1
ATOM 619 C C . PHE A 1 82 ? 9.100 0.863 -8.248 1.00 94.69 82 PHE A C 1
ATOM 621 O O . PHE A 1 82 ? 9.337 -0.337 -8.298 1.00 94.69 82 PHE A O 1
ATOM 628 N N . VAL A 1 83 ? 8.364 1.385 -7.275 1.00 93.88 83 VAL A N 1
ATOM 629 C CA . VAL A 1 83 ? 7.638 0.555 -6.308 1.00 93.88 83 VAL A CA 1
ATOM 630 C C . VAL A 1 83 ? 6.232 0.354 -6.846 1.00 93.88 83 VAL A C 1
ATOM 632 O O . VAL A 1 83 ? 5.583 1.341 -7.202 1.00 93.88 83 VAL A O 1
ATOM 635 N N . GLU A 1 84 ? 5.762 -0.891 -6.886 1.00 93.25 84 GLU A N 1
ATOM 636 C CA . GLU A 1 84 ? 4.380 -1.174 -7.271 1.00 93.25 84 GLU A CA 1
ATOM 637 C C . GLU A 1 84 ? 3.399 -0.389 -6.390 1.00 93.25 84 GLU A C 1
ATOM 639 O O . GLU A 1 84 ? 3.636 -0.189 -5.195 1.00 93.25 84 GLU A O 1
ATOM 644 N N . GLN A 1 85 ? 2.319 0.103 -6.988 1.00 92.38 85 GLN A N 1
ATOM 645 C CA . GLN A 1 85 ? 1.212 0.693 -6.248 1.00 92.38 85 GLN A CA 1
ATOM 646 C C . GLN A 1 85 ? 0.031 -0.264 -6.351 1.00 92.38 85 GLN A C 1
ATOM 648 O O . GLN A 1 85 ? -0.421 -0.570 -7.449 1.00 92.38 85 GLN A O 1
ATOM 653 N N . ILE A 1 86 ? -0.450 -0.732 -5.205 1.00 91.44 86 ILE A N 1
ATOM 654 C CA . ILE A 1 86 ? -1.671 -1.520 -5.095 1.00 91.44 86 ILE A CA 1
ATOM 655 C C . ILE A 1 86 ? -2.860 -0.555 -5.157 1.00 91.44 86 ILE A C 1
ATOM 657 O O . ILE A 1 86 ? -2.961 0.323 -4.280 1.00 91.44 86 ILE A O 1
ATOM 661 N N . PRO A 1 87 ? -3.731 -0.682 -6.177 1.00 88.00 87 PRO A N 1
ATOM 662 C CA . PRO A 1 87 ? -4.925 0.141 -6.307 1.00 88.00 87 PRO A CA 1
ATOM 663 C C . PRO A 1 87 ? -5.787 0.061 -5.049 1.00 88.00 87 PRO A C 1
ATOM 665 O O . PRO A 1 87 ? -5.889 -0.983 -4.416 1.00 88.00 87 PRO A O 1
ATOM 668 N N . GLY A 1 88 ? -6.373 1.185 -4.645 1.00 88.19 88 GLY A N 1
ATOM 669 C CA . GLY A 1 88 ? -7.266 1.219 -3.484 1.00 88.19 88 GLY A CA 1
ATOM 670 C C . GLY A 1 88 ? -6.595 1.057 -2.114 1.00 88.19 88 GLY A C 1
ATOM 671 O O . GLY A 1 88 ? -7.280 1.254 -1.117 1.00 88.19 88 GLY A O 1
ATOM 672 N N . LEU A 1 89 ? -5.282 0.790 -2.038 1.00 92.06 89 LEU A N 1
ATOM 673 C CA . LEU A 1 89 ? -4.568 0.636 -0.764 1.00 92.06 89 LEU A CA 1
ATOM 674 C C . LEU A 1 89 ? -3.371 1.574 -0.621 1.00 92.06 89 LEU A C 1
ATOM 676 O O . LEU A 1 89 ? -3.236 2.284 0.376 1.00 92.06 89 LEU A O 1
ATOM 680 N N . THR A 1 90 ? -2.475 1.584 -1.604 1.00 91.00 90 THR A N 1
ATOM 681 C CA . THR A 1 90 ? -1.213 2.322 -1.485 1.00 91.00 90 THR A CA 1
ATOM 682 C C . THR A 1 90 ? -1.250 3.630 -2.256 1.00 91.00 90 THR A C 1
ATOM 684 O O . THR A 1 90 ? -1.820 3.730 -3.339 1.00 91.00 90 THR A O 1
ATOM 687 N N . ARG A 1 91 ? -0.587 4.639 -1.695 1.00 87.81 91 ARG A N 1
ATOM 688 C CA . ARG A 1 91 ? -0.204 5.863 -2.399 1.00 87.81 91 ARG A CA 1
ATOM 689 C C . ARG A 1 91 ? 1.282 6.130 -2.149 1.00 87.81 91 ARG A C 1
ATOM 691 O O . ARG A 1 91 ? 1.793 5.729 -1.089 1.00 87.81 91 ARG A O 1
ATOM 698 N N . PRO A 1 92 ? 1.983 6.839 -3.051 1.00 86.81 92 PRO A N 1
ATOM 699 C CA . PRO A 1 92 ? 3.366 7.236 -2.819 1.00 86.81 92 PRO A CA 1
ATOM 700 C C . PRO A 1 92 ? 3.513 7.937 -1.465 1.00 86.81 92 PRO A C 1
ATOM 702 O O . PRO A 1 92 ? 2.710 8.796 -1.113 1.00 86.81 92 PRO A O 1
ATOM 705 N N . HIS A 1 93 ? 4.511 7.521 -0.683 1.00 85.38 93 HIS A N 1
ATOM 706 C CA . HIS A 1 93 ? 4.829 8.049 0.653 1.00 85.38 93 HIS A CA 1
ATOM 707 C C . HIS A 1 93 ? 3.715 7.989 1.720 1.00 85.38 93 HIS A C 1
ATOM 709 O O . HIS A 1 93 ? 3.950 8.415 2.851 1.00 85.38 93 HIS A O 1
ATOM 715 N N . SER A 1 94 ? 2.530 7.444 1.420 1.00 89.12 94 SER A N 1
ATOM 716 C CA . SER A 1 94 ? 1.467 7.317 2.417 1.00 89.12 94 SER A CA 1
ATOM 717 C C . SER A 1 94 ? 1.836 6.283 3.473 1.00 89.12 94 SER A C 1
ATOM 719 O O . SER A 1 94 ? 2.279 5.184 3.144 1.00 89.12 94 SER A O 1
ATOM 721 N N . ARG A 1 95 ? 1.598 6.643 4.735 1.00 92.75 95 ARG A N 1
ATOM 722 C CA . ARG A 1 95 ? 1.669 5.749 5.900 1.00 92.75 95 ARG A CA 1
ATOM 723 C C . ARG A 1 95 ? 0.290 5.352 6.429 1.00 92.75 95 ARG A C 1
ATOM 725 O O . ARG A 1 95 ? 0.198 4.585 7.373 1.00 92.75 95 ARG A O 1
ATOM 732 N N . TYR A 1 96 ? -0.764 5.902 5.836 1.00 94.25 96 TYR A N 1
ATOM 733 C CA . TYR A 1 96 ? -2.151 5.664 6.213 1.00 94.25 96 TYR A CA 1
ATOM 734 C C . TYR A 1 96 ? -2.864 4.951 5.073 1.00 94.25 96 TYR A C 1
ATOM 736 O O . TYR A 1 96 ? -2.655 5.305 3.900 1.00 94.25 96 TYR A O 1
ATOM 744 N N . SER A 1 97 ? -3.713 3.991 5.421 1.00 94.06 97 SER A N 1
ATOM 745 C CA . SER A 1 97 ? -4.707 3.443 4.511 1.00 94.06 97 SER A CA 1
ATOM 746 C C . SER A 1 97 ? -5.656 4.557 4.031 1.00 94.06 97 SER A C 1
ATOM 748 O O . SER A 1 97 ? -5.802 5.595 4.696 1.00 94.06 97 SER A O 1
ATOM 750 N N . PRO A 1 98 ? -6.315 4.390 2.875 1.00 93.81 98 PRO A N 1
ATOM 751 C CA . PRO A 1 98 ? -7.283 5.366 2.388 1.00 93.81 98 PRO A CA 1
ATOM 752 C C . PRO A 1 98 ? -8.423 5.697 3.364 1.00 93.81 98 PRO A C 1
ATOM 754 O O . PRO A 1 98 ? -8.666 6.894 3.535 1.00 93.81 98 PRO A O 1
ATOM 757 N N . PRO A 1 99 ? -9.082 4.734 4.047 1.00 92.25 99 PRO A N 1
ATOM 758 C CA . PRO A 1 99 ? -10.145 5.080 4.991 1.00 92.25 99 PRO A CA 1
ATOM 759 C C . PRO A 1 99 ? -9.620 5.869 6.197 1.00 92.25 99 PRO A C 1
ATOM 761 O O . PRO A 1 99 ? -10.224 6.874 6.572 1.00 92.25 99 PRO A O 1
ATOM 764 N N . LEU A 1 100 ? -8.458 5.506 6.757 1.00 92.81 100 LEU A N 1
ATOM 765 C CA . LEU A 1 100 ? -7.885 6.253 7.881 1.00 92.81 100 LEU A CA 1
ATOM 766 C C . LEU A 1 100 ? -7.470 7.666 7.462 1.00 92.81 100 LEU A C 1
ATOM 768 O O . LEU A 1 100 ? -7.715 8.632 8.181 1.00 92.81 100 LEU A O 1
ATOM 772 N N . ARG A 1 101 ? -6.880 7.811 6.272 1.00 93.44 101 ARG A N 1
ATOM 773 C CA . ARG A 1 101 ? -6.558 9.127 5.712 1.00 93.44 101 ARG A CA 1
ATOM 774 C C . ARG A 1 101 ? -7.809 9.990 5.566 1.00 93.44 101 ARG A C 1
ATOM 776 O O . ARG A 1 101 ? -7.762 11.154 5.948 1.00 93.44 101 ARG A O 1
ATOM 783 N N . ALA A 1 102 ? -8.897 9.437 5.035 1.00 92.38 102 ALA A N 1
ATOM 784 C CA . ALA A 1 102 ? -10.151 10.166 4.867 1.00 92.38 102 ALA A CA 1
ATOM 785 C C . ALA A 1 102 ? -10.709 10.648 6.216 1.00 92.38 102 ALA A C 1
ATOM 787 O O . ALA A 1 102 ? -11.073 11.816 6.339 1.00 92.38 102 ALA A O 1
ATOM 788 N N . ALA A 1 103 ? -10.683 9.793 7.243 1.00 91.56 103 ALA A N 1
ATOM 789 C CA . ALA A 1 103 ? -11.097 10.159 8.597 1.00 91.56 103 ALA A CA 1
ATOM 790 C C . ALA A 1 103 ? -10.235 11.291 9.186 1.00 91.56 103 ALA A C 1
ATOM 792 O O . ALA A 1 103 ? -10.768 12.283 9.681 1.00 91.56 103 ALA A O 1
ATOM 793 N N . LEU A 1 104 ? -8.905 11.192 9.075 1.00 91.25 104 LEU A N 1
ATOM 794 C CA . LEU A 1 104 ? -7.988 12.239 9.539 1.00 91.25 104 LEU A CA 1
ATOM 795 C C . LEU A 1 104 ? -8.205 13.566 8.801 1.00 91.25 104 LEU A C 1
ATOM 797 O O . LEU A 1 104 ? -8.164 14.628 9.420 1.00 91.25 104 LEU A O 1
ATOM 801 N N . THR A 1 105 ? -8.468 13.521 7.492 1.00 93.06 105 THR A N 1
ATOM 802 C CA . THR A 1 105 ? -8.803 14.715 6.708 1.00 93.06 105 THR A CA 1
ATOM 803 C C . THR A 1 105 ? -10.119 15.337 7.169 1.00 93.06 105 THR A C 1
ATOM 805 O O . THR A 1 105 ? -10.159 16.547 7.369 1.00 93.06 105 THR A O 1
ATOM 808 N N . ALA A 1 106 ? -11.167 14.540 7.393 1.00 91.81 106 ALA A N 1
ATOM 809 C CA . ALA A 1 106 ? -12.455 15.038 7.875 1.00 91.81 106 ALA A CA 1
ATOM 810 C C . ALA A 1 106 ? -12.332 15.719 9.249 1.00 91.81 106 ALA A C 1
ATOM 812 O O . ALA A 1 106 ? -12.852 16.816 9.439 1.00 91.81 106 ALA A O 1
ATOM 813 N N . ILE A 1 107 ? -11.572 15.117 10.172 1.00 91.38 107 ILE A N 1
ATOM 814 C CA . ILE A 1 107 ? -11.259 15.722 11.475 1.00 91.38 107 ILE A CA 1
ATOM 815 C C . ILE A 1 107 ? -10.509 17.043 11.281 1.00 91.38 107 ILE A C 1
ATOM 817 O O . ILE A 1 107 ? -10.890 18.055 11.859 1.00 91.38 107 ILE A O 1
ATOM 821 N N . GLY A 1 108 ? -9.470 17.061 10.442 1.00 90.56 108 GLY A N 1
ATOM 822 C CA . GLY A 1 108 ? -8.696 18.272 10.165 1.00 90.56 108 GLY A CA 1
ATOM 823 C C . GLY A 1 108 ? -9.553 19.415 9.616 1.00 90.56 108 GLY A C 1
ATOM 824 O O . GLY A 1 108 ? -9.426 20.545 10.078 1.00 90.56 108 GLY A O 1
ATOM 825 N N . VAL A 1 109 ? -10.467 19.119 8.687 1.00 90.94 109 VAL A N 1
ATOM 826 C CA . VAL A 1 109 ? -11.417 20.100 8.136 1.00 90.94 109 VAL A CA 1
ATOM 827 C C . VAL A 1 109 ? -12.376 20.606 9.215 1.00 90.94 109 VAL A C 1
ATOM 829 O O . VAL A 1 109 ? -12.554 21.815 9.349 1.00 90.94 109 VAL A O 1
ATOM 832 N N . ALA A 1 110 ? -12.947 19.707 10.021 1.00 89.31 110 ALA A N 1
ATOM 833 C CA . ALA A 1 110 ? -13.855 20.079 11.105 1.00 89.31 110 ALA A CA 1
ATOM 834 C C . ALA A 1 110 ? -13.174 20.977 12.155 1.00 89.31 110 ALA A C 1
ATOM 836 O O . ALA A 1 110 ? -13.782 21.924 12.651 1.00 89.31 110 ALA A O 1
ATOM 837 N N . LEU A 1 111 ? -11.899 20.717 12.464 1.00 89.81 111 LEU A N 1
ATOM 838 C CA . LEU A 1 111 ? -11.115 21.519 13.406 1.00 89.81 111 LEU A CA 1
ATOM 839 C C . LEU A 1 111 ? -10.656 22.860 12.809 1.00 89.81 111 LEU A C 1
ATOM 841 O O . LEU A 1 111 ? -10.632 23.864 13.520 1.00 89.81 111 LEU A O 1
ATOM 845 N N . ALA A 1 112 ? -10.324 22.904 11.515 1.00 77.75 112 ALA A N 1
ATOM 846 C CA . ALA A 1 112 ? -9.916 24.128 10.818 1.00 77.75 112 ALA A CA 1
ATOM 847 C C . ALA A 1 112 ? -11.074 25.124 10.606 1.00 77.75 112 ALA A C 1
ATOM 849 O O . ALA A 1 112 ? -10.833 26.311 10.397 1.00 77.75 112 ALA A O 1
ATOM 850 N N . GLY A 1 113 ? -12.326 24.667 10.716 1.00 61.94 113 GLY A N 1
ATOM 851 C CA . GLY A 1 113 ? -13.541 25.481 10.619 1.00 61.94 113 GLY A CA 1
ATOM 852 C C . GLY A 1 113 ? -13.811 26.431 11.795 1.00 61.94 113 GLY A C 1
ATOM 853 O O . GLY A 1 113 ? -14.884 27.028 11.834 1.00 61.94 113 GLY A O 1
ATOM 854 N N . ARG A 1 114 ? -12.878 26.608 12.746 1.00 57.47 114 ARG A N 1
ATOM 855 C CA . ARG A 1 114 ? -12.927 27.705 13.732 1.00 57.47 114 ARG A CA 1
ATOM 856 C C . ARG A 1 114 ? -11.983 28.847 13.334 1.00 57.47 114 ARG A C 1
ATOM 858 O O . ARG A 1 114 ? -10.859 28.910 13.837 1.00 57.47 114 ARG A O 1
ATOM 865 N N . PRO A 1 115 ? -12.406 29.782 12.466 1.00 48.75 115 PRO A N 1
ATOM 866 C CA . PRO A 1 115 ? -11.673 31.023 12.276 1.00 48.75 115 PRO A CA 1
ATOM 867 C C . PRO A 1 115 ? -11.728 31.849 13.574 1.00 48.75 115 PRO A C 1
ATOM 869 O O . PRO A 1 115 ? -12.788 32.300 13.990 1.00 48.75 115 PRO A O 1
ATOM 872 N N . GLY A 1 116 ? -10.573 32.055 14.216 1.00 47.66 116 GLY A N 1
ATOM 873 C CA . GLY A 1 116 ? -10.365 33.162 15.157 1.00 47.66 116 GLY A CA 1
ATOM 874 C C . GLY A 1 116 ? -10.641 32.914 16.645 1.00 47.66 116 GLY A C 1
ATOM 875 O O . GLY A 1 116 ? -11.399 33.657 17.253 1.00 47.66 116 GLY A O 1
ATOM 876 N N . ALA A 1 117 ? -9.913 32.002 17.291 1.00 49.50 117 ALA A N 1
ATOM 877 C CA . ALA A 1 117 ? -9.417 32.298 18.638 1.00 49.50 117 ALA A CA 1
ATOM 878 C C . ALA A 1 117 ? -7.953 32.706 18.473 1.00 49.50 117 ALA A C 1
ATOM 880 O O . ALA A 1 117 ? -7.079 31.861 18.288 1.00 49.50 117 ALA A O 1
ATOM 881 N N . ARG A 1 118 ? -7.689 34.016 18.421 1.00 50.91 118 ARG A N 1
ATOM 882 C CA . ARG A 1 118 ? -6.323 34.542 18.389 1.00 50.91 118 ARG A CA 1
ATOM 883 C C . ARG A 1 118 ? -5.615 34.072 19.660 1.00 50.91 118 ARG A C 1
ATOM 885 O O . ARG A 1 118 ? -5.812 34.648 20.723 1.00 50.91 118 ARG A O 1
ATOM 892 N N . VAL A 1 119 ? -4.793 33.033 19.551 1.00 54.66 119 VAL A N 1
ATOM 893 C CA . VAL A 1 119 ? -3.725 32.795 20.518 1.00 54.66 119 VAL A CA 1
ATOM 894 C C . VAL A 1 119 ? -2.762 33.961 20.321 1.00 54.66 119 VAL A C 1
ATOM 896 O O . VAL A 1 119 ? -2.052 34.031 19.318 1.00 54.66 119 VAL A O 1
ATOM 899 N N . GLY A 1 120 ? -2.838 34.947 21.218 1.00 51.84 120 GLY A N 1
ATOM 900 C CA . GLY A 1 120 ? -1.872 36.041 21.279 1.00 51.84 120 GLY A CA 1
ATOM 901 C C . GLY A 1 120 ? -0.452 35.482 21.409 1.00 51.84 120 GLY A C 1
ATOM 902 O O . GLY A 1 120 ? -0.297 34.333 21.832 1.00 51.84 120 GLY A O 1
ATOM 903 N N . PRO A 1 121 ? 0.587 36.245 21.029 1.00 41.81 121 PRO A N 1
ATOM 904 C CA . PRO A 1 121 ? 1.955 35.748 20.999 1.00 41.81 121 PRO A CA 1
ATOM 905 C C . PRO A 1 121 ? 2.351 35.261 22.393 1.00 41.81 121 PRO A C 1
ATOM 907 O O . PRO A 1 121 ? 2.669 36.043 23.287 1.00 41.81 121 PRO A O 1
ATOM 910 N N . THR A 1 122 ? 2.314 33.945 22.589 1.00 42.62 122 THR A N 1
ATOM 911 C CA . THR A 1 122 ? 2.847 33.323 23.789 1.00 42.62 122 THR A CA 1
ATOM 912 C C . THR A 1 122 ? 4.355 33.421 23.650 1.00 42.62 122 THR A C 1
ATOM 914 O O . THR A 1 122 ? 4.992 32.701 22.879 1.00 42.62 122 THR A O 1
ATOM 917 N N . ARG A 1 123 ? 4.905 34.418 24.342 1.00 40.09 123 ARG A N 1
ATOM 918 C CA . ARG A 1 123 ? 6.325 34.601 24.614 1.00 40.09 123 ARG A CA 1
ATOM 919 C C . ARG A 1 123 ? 6.916 33.240 24.985 1.00 40.09 123 ARG A C 1
ATOM 921 O O . ARG A 1 123 ? 6.568 32.685 26.022 1.00 40.09 123 ARG A O 1
ATOM 928 N N . ARG A 1 124 ? 7.768 32.688 24.118 1.00 38.66 124 ARG A N 1
ATOM 929 C CA . ARG A 1 124 ? 8.505 31.453 24.405 1.00 38.66 124 ARG A CA 1
ATOM 930 C C . ARG A 1 124 ? 9.400 31.696 25.627 1.00 38.66 124 ARG A C 1
ATOM 932 O O . ARG A 1 124 ? 10.222 32.614 25.565 1.00 38.66 124 ARG A O 1
ATOM 939 N N . PRO A 1 125 ? 9.302 30.906 26.707 1.00 38.72 125 PRO A N 1
ATOM 940 C CA . PRO A 1 125 ? 10.405 30.784 27.639 1.00 38.72 125 PRO A CA 1
ATOM 941 C C . PRO A 1 125 ? 11.541 30.045 26.925 1.00 38.72 125 PRO A C 1
ATOM 943 O O . PRO A 1 125 ? 11.356 28.983 26.332 1.00 38.72 125 PRO A O 1
ATOM 946 N N . HIS A 1 126 ? 12.700 30.681 26.943 1.00 38.56 126 HIS A N 1
ATOM 947 C CA . HIS A 1 126 ? 14.008 30.124 26.650 1.00 38.56 126 HIS A CA 1
ATOM 948 C C . HIS A 1 126 ? 14.312 29.034 27.684 1.00 38.56 126 HIS A C 1
ATOM 950 O O . HIS A 1 126 ? 14.166 29.265 28.880 1.00 38.56 126 HIS A O 1
ATOM 956 N N . LEU A 1 127 ? 14.749 27.864 27.226 1.00 36.44 127 LEU A N 1
ATOM 957 C CA . LEU A 1 127 ? 15.456 26.889 28.053 1.00 36.44 127 LEU A CA 1
ATOM 958 C C . LEU A 1 127 ? 16.780 26.576 27.335 1.00 36.44 127 LEU A C 1
ATOM 960 O O . LEU A 1 127 ? 16.751 26.358 26.118 1.00 36.44 127 LEU A O 1
ATOM 964 N N . PRO A 1 128 ? 17.922 26.671 28.040 1.00 35.16 128 PRO A N 1
ATOM 965 C CA . PRO A 1 128 ? 19.251 26.670 27.444 1.00 35.16 128 PRO A CA 1
ATOM 966 C C . PRO A 1 128 ? 19.697 25.270 27.013 1.00 35.16 128 PRO A C 1
ATOM 968 O O . PRO A 1 128 ? 19.237 24.254 27.528 1.00 35.16 128 PRO A O 1
ATOM 971 N N . ALA A 1 129 ? 20.604 25.257 26.037 1.00 32.66 129 ALA A N 1
ATOM 972 C CA . ALA A 1 129 ? 21.351 24.091 25.603 1.00 32.66 129 ALA A CA 1
ATOM 973 C C . ALA A 1 129 ? 22.678 24.035 26.372 1.00 32.66 129 ALA A C 1
ATOM 975 O O . ALA A 1 129 ? 23.541 24.887 26.180 1.00 32.66 129 ALA A O 1
ATOM 976 N N . GLU A 1 130 ? 22.828 23.020 27.209 1.00 35.19 130 GLU A N 1
ATOM 977 C CA . GLU A 1 130 ? 24.058 22.602 27.885 1.00 35.19 130 GLU A CA 1
ATOM 978 C C . GLU A 1 130 ? 23.925 21.066 27.986 1.00 35.19 130 GLU A C 1
ATOM 980 O O . GLU A 1 130 ? 22.849 20.568 28.299 1.00 35.19 130 GLU A O 1
ATOM 985 N N . GLU A 1 131 ? 24.840 20.191 27.590 1.00 32.47 131 GLU A N 1
ATOM 986 C CA . GLU A 1 131 ? 26.252 20.245 27.241 1.00 32.47 131 GLU A CA 1
ATOM 987 C C . GLU A 1 131 ? 26.553 19.053 26.308 1.00 32.47 131 GLU A C 1
ATOM 989 O O . GLU A 1 131 ? 25.815 18.068 26.277 1.00 32.47 131 GLU A O 1
ATOM 994 N N . MET A 1 132 ? 27.679 19.133 25.593 1.00 26.22 132 MET A N 1
ATOM 995 C CA . MET A 1 132 ? 28.736 18.103 25.564 1.00 26.22 132 MET A CA 1
ATOM 996 C C . MET A 1 132 ? 29.384 17.942 24.173 1.00 26.22 132 MET A C 1
ATOM 998 O O . MET A 1 132 ? 29.045 17.079 23.372 1.00 26.22 132 MET A O 1
ATOM 1002 N N . ILE A 1 133 ? 30.348 18.842 23.940 1.00 31.20 133 ILE A N 1
ATOM 1003 C CA . ILE A 1 133 ? 31.707 18.594 23.428 1.00 31.20 133 ILE A CA 1
ATOM 1004 C C . ILE A 1 133 ? 31.820 17.842 22.087 1.00 31.20 133 ILE A C 1
ATOM 1006 O O . ILE A 1 133 ? 31.845 16.617 22.008 1.00 31.20 133 ILE A O 1
ATOM 1010 N N . MET A 1 134 ? 32.043 18.625 21.028 1.00 23.75 134 MET A N 1
ATOM 1011 C CA . MET A 1 134 ? 32.678 18.182 19.786 1.00 23.75 134 MET A CA 1
ATOM 1012 C C . MET A 1 134 ? 34.201 18.180 19.978 1.00 23.75 134 MET A C 1
ATOM 1014 O O . MET A 1 134 ? 34.816 19.245 19.961 1.00 23.75 134 MET A O 1
ATOM 1018 N N . THR A 1 135 ? 34.819 17.005 20.110 1.00 31.19 135 THR A N 1
ATOM 1019 C CA . THR A 1 135 ? 36.269 16.861 19.902 1.00 31.19 135 THR A CA 1
ATOM 1020 C C . THR A 1 135 ? 36.515 16.313 18.503 1.00 31.19 135 THR A C 1
ATOM 1022 O O . THR A 1 135 ? 36.038 15.241 18.135 1.00 31.19 135 THR A O 1
ATOM 1025 N N . VAL A 1 136 ? 37.258 17.089 17.716 1.00 36.44 136 VAL A N 1
ATOM 1026 C CA . VAL A 1 136 ? 37.764 16.737 16.388 1.00 36.44 136 VAL A CA 1
ATOM 1027 C C . VAL A 1 136 ? 38.835 15.655 16.524 1.00 36.44 136 VAL A C 1
ATOM 1029 O O . VAL A 1 136 ? 39.765 15.795 17.312 1.00 36.44 136 VAL A O 1
ATOM 1032 N N . GLY A 1 137 ? 38.732 14.606 15.710 1.00 29.75 137 GLY A N 1
ATOM 1033 C CA . GLY A 1 137 ? 39.768 13.589 15.556 1.00 29.75 137 GLY A CA 1
ATOM 1034 C C . GLY A 1 137 ? 39.556 12.778 14.280 1.00 29.75 137 GLY A C 1
ATOM 1035 O O . GLY A 1 137 ? 38.933 11.724 14.306 1.00 29.75 137 GLY A O 1
ATOM 1036 N N . GLY A 1 138 ? 40.054 13.281 13.149 1.00 29.22 138 GLY A N 1
ATOM 1037 C CA . GLY A 1 138 ? 40.577 12.393 12.099 1.00 29.22 138 GLY A CA 1
ATOM 1038 C C . GLY A 1 1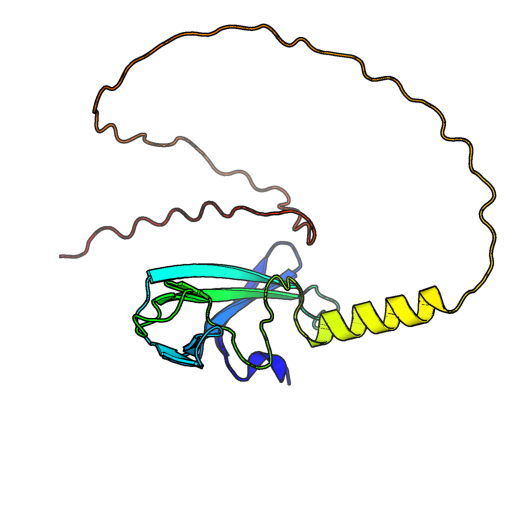38 ? 42.057 12.083 12.386 1.00 29.22 138 GLY A C 1
ATOM 1039 O O . GLY A 1 138 ? 42.578 12.608 13.371 1.00 29.22 138 GLY A O 1
ATOM 1040 N N . PRO A 1 139 ? 42.790 11.343 11.529 1.00 44.62 139 PRO A N 1
ATOM 1041 C CA . PRO A 1 139 ? 42.385 10.620 10.319 1.00 44.62 139 PRO A CA 1
ATOM 1042 C C . PRO A 1 139 ? 42.821 9.130 10.340 1.00 44.62 139 PRO A C 1
ATOM 1044 O O . PRO A 1 139 ? 43.630 8.712 11.161 1.00 44.62 139 PRO A O 1
ATOM 1047 N N . GLY A 1 140 ? 42.325 8.310 9.407 1.00 29.86 140 GLY A N 1
ATOM 1048 C CA . GLY A 1 140 ? 42.752 6.908 9.311 1.00 29.86 140 GLY A CA 1
ATOM 1049 C C . GLY A 1 140 ? 42.235 6.190 8.072 1.00 29.86 140 GLY A C 1
ATOM 1050 O O . GLY A 1 140 ? 41.208 5.522 8.113 1.00 29.86 140 GLY A O 1
ATOM 1051 N N . SER A 1 141 ? 42.962 6.360 6.970 1.00 34.19 141 SER A N 1
ATOM 1052 C CA . SER A 1 141 ? 42.893 5.538 5.758 1.00 34.19 141 SER A CA 1
ATOM 1053 C C . SER A 1 141 ? 43.125 4.054 6.076 1.00 34.19 141 SER A C 1
ATOM 1055 O O . SER A 1 141 ? 44.000 3.729 6.875 1.00 34.19 141 SER A O 1
ATOM 1057 N N . GLY A 1 142 ? 42.385 3.155 5.421 1.00 28.02 142 GLY A N 1
ATOM 1058 C CA . GLY A 1 142 ? 42.624 1.715 5.514 1.00 28.02 142 GLY A CA 1
ATOM 1059 C C . GLY A 1 142 ? 41.569 0.878 4.796 1.00 28.02 142 GLY A C 1
ATOM 1060 O O . GLY A 1 142 ? 40.628 0.391 5.413 1.00 28.02 142 GLY A O 1
ATOM 1061 N N . TYR A 1 143 ? 41.739 0.683 3.488 1.00 31.62 143 TYR A N 1
ATOM 1062 C CA . TYR A 1 143 ? 41.126 -0.438 2.775 1.00 31.62 143 TYR A CA 1
ATOM 1063 C C . TYR A 1 143 ? 41.823 -1.729 3.209 1.00 31.62 143 TYR A C 1
ATOM 1065 O O . TYR A 1 143 ? 42.974 -1.927 2.837 1.00 31.62 143 TYR A O 1
ATOM 1073 N N . LEU A 1 144 ? 41.134 -2.624 3.923 1.00 31.94 144 LEU A N 1
ATOM 1074 C CA . LEU A 1 144 ? 41.472 -4.048 3.952 1.00 31.94 144 LEU A CA 1
ATOM 1075 C C . LEU A 1 144 ? 40.206 -4.911 4.005 1.00 31.94 144 LEU A C 1
ATOM 1077 O O . LEU A 1 144 ? 39.322 -4.757 4.846 1.00 31.94 144 LEU A O 1
ATOM 1081 N N . SER A 1 145 ? 40.168 -5.830 3.048 1.00 31.91 145 SER A N 1
ATOM 1082 C CA . SER A 1 145 ? 39.338 -7.023 2.945 1.00 31.91 145 SER A CA 1
ATOM 1083 C C . SER A 1 145 ? 39.324 -7.859 4.225 1.00 31.91 145 SER A C 1
ATOM 1085 O O . SER A 1 145 ? 40.365 -8.024 4.856 1.00 31.91 145 SER A O 1
ATOM 1087 N N . GLY A 1 146 ? 38.204 -8.512 4.537 1.00 25.88 146 GLY A N 1
ATOM 1088 C CA . GLY A 1 146 ? 38.225 -9.570 5.546 1.00 25.88 146 GLY A CA 1
ATOM 1089 C C . GLY A 1 146 ? 36.857 -10.006 6.041 1.00 25.88 146 GLY A C 1
ATOM 1090 O O . GLY A 1 146 ? 36.279 -9.400 6.934 1.00 25.88 146 GLY A O 1
ATOM 1091 N N . SER A 1 147 ? 36.380 -11.112 5.477 1.00 40.41 147 SER A N 1
ATOM 1092 C CA . SER A 1 147 ? 35.400 -12.023 6.068 1.00 40.41 147 SER A CA 1
ATOM 1093 C C . SER A 1 147 ? 35.633 -12.209 7.574 1.00 40.41 147 SER A C 1
ATOM 1095 O O . SER A 1 147 ? 36.591 -12.874 7.965 1.00 40.41 147 SER A O 1
ATOM 1097 N N . GLN A 1 148 ? 34.711 -11.729 8.409 1.00 31.16 148 GLN A N 1
ATOM 1098 C CA . GLN A 1 148 ? 34.516 -12.260 9.756 1.00 31.16 148 GLN A CA 1
ATOM 1099 C C . GLN A 1 148 ? 33.025 -12.303 10.093 1.00 31.16 148 GLN A C 1
ATOM 1101 O O . GLN A 1 148 ? 32.340 -11.284 10.187 1.00 31.16 148 GLN A O 1
ATOM 1106 N N . ARG A 1 149 ? 32.534 -13.533 10.274 1.00 38.38 149 ARG A N 1
ATOM 1107 C CA . ARG A 1 149 ? 31.271 -13.855 10.937 1.00 38.38 149 ARG A CA 1
ATOM 1108 C C . ARG A 1 149 ? 31.283 -13.209 12.324 1.00 38.38 149 ARG A C 1
ATOM 1110 O O . ARG A 1 149 ? 31.988 -13.682 13.207 1.00 38.38 149 ARG A O 1
ATOM 1117 N N . LYS A 1 150 ? 30.501 -12.147 12.524 1.00 30.16 150 LYS A N 1
ATOM 1118 C CA . LYS A 1 150 ? 30.159 -11.672 13.867 1.00 30.16 150 LYS A CA 1
ATOM 1119 C C . LYS A 1 150 ? 28.956 -12.472 14.352 1.00 30.16 150 LYS A C 1
ATOM 1121 O O . LYS A 1 150 ? 27.822 -12.190 13.979 1.00 30.16 150 LYS A O 1
ATOM 1126 N N . THR A 1 151 ? 29.218 -13.494 15.158 1.00 28.17 151 THR A N 1
ATOM 1127 C CA . THR A 1 151 ? 28.242 -14.046 16.101 1.00 28.17 151 THR A C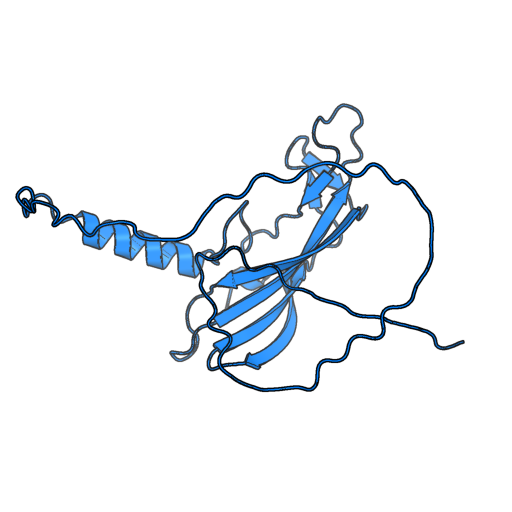A 1
ATOM 1128 C C . THR A 1 151 ? 27.753 -12.905 16.988 1.00 28.17 151 THR A C 1
ATOM 1130 O O . THR A 1 151 ? 28.544 -12.311 17.720 1.00 28.17 151 THR A O 1
ATOM 1133 N N . HIS A 1 152 ? 26.475 -12.545 16.864 1.00 27.30 152 HIS A N 1
ATOM 1134 C CA . HIS A 1 152 ? 25.867 -11.495 17.672 1.00 27.30 152 HIS A CA 1
ATOM 1135 C C . HIS A 1 152 ? 25.394 -12.098 19.002 1.00 27.30 152 HIS A C 1
ATOM 1137 O O . HIS A 1 152 ? 24.597 -13.037 18.982 1.00 27.30 152 HIS A O 1
ATOM 1143 N N . PRO A 1 153 ? 25.833 -11.570 20.153 1.00 31.28 153 PRO A N 1
ATOM 1144 C CA . PRO A 1 153 ? 25.197 -11.844 21.425 1.00 31.28 153 PRO A CA 1
ATOM 1145 C C . PRO A 1 153 ? 24.015 -10.878 21.542 1.00 31.28 153 PRO A C 1
ATOM 1147 O O . PRO A 1 153 ? 24.209 -9.666 21.594 1.00 31.28 153 PRO A O 1
ATOM 1150 N N . TYR A 1 154 ? 22.779 -11.368 21.525 1.00 32.06 154 TYR A N 1
ATOM 1151 C CA . TYR A 1 154 ? 21.690 -10.631 22.164 1.00 32.06 154 TYR A CA 1
ATOM 1152 C C . TYR A 1 154 ? 20.587 -11.591 22.594 1.00 32.06 154 TYR A C 1
ATOM 1154 O O . TYR A 1 154 ? 19.766 -12.051 21.804 1.00 32.06 154 TYR A O 1
ATOM 1162 N N . VAL A 1 155 ? 20.645 -11.905 23.884 1.00 29.70 155 VAL A N 1
ATOM 1163 C CA . VAL A 1 155 ? 19.569 -12.475 24.683 1.00 29.70 155 VAL A CA 1
ATOM 1164 C C . VAL A 1 155 ? 18.396 -11.490 24.699 1.00 29.70 155 VAL A C 1
ATOM 1166 O O . VAL A 1 155 ? 18.577 -10.280 24.805 1.00 29.70 155 VAL A O 1
ATOM 1169 N N . SER A 1 156 ? 17.197 -12.046 24.575 1.00 38.59 156 SER A N 1
ATOM 1170 C CA . SER A 1 156 ? 15.881 -11.413 24.648 1.00 38.59 156 SER A CA 1
ATOM 1171 C C . SER A 1 156 ? 15.660 -10.528 25.879 1.00 38.59 156 SER A C 1
ATOM 1173 O O . SER A 1 156 ? 15.985 -10.933 26.994 1.00 38.59 156 SER A O 1
ATOM 1175 N N . ALA A 1 157 ? 14.945 -9.415 25.696 1.00 28.08 157 ALA A N 1
ATOM 1176 C CA . ALA A 1 157 ? 14.075 -8.862 26.731 1.00 28.08 157 ALA A CA 1
ATOM 1177 C C . ALA A 1 157 ? 12.920 -8.065 26.105 1.00 28.08 157 ALA A C 1
ATOM 1179 O O . ALA A 1 157 ? 13.126 -7.058 25.428 1.00 28.08 157 ALA A O 1
ATOM 1180 N N . ASP A 1 158 ? 11.703 -8.531 26.375 1.00 36.38 158 ASP A N 1
ATOM 1181 C CA . ASP A 1 158 ? 10.454 -7.802 26.204 1.00 36.38 158 ASP A CA 1
ATOM 1182 C C . ASP A 1 158 ? 10.500 -6.436 26.901 1.00 36.38 158 ASP A C 1
ATOM 1184 O O . ASP A 1 158 ? 10.865 -6.343 28.076 1.00 36.38 158 ASP A O 1
ATOM 1188 N N . ARG A 1 159 ? 10.082 -5.383 26.182 1.00 33.53 159 ARG A N 1
ATOM 1189 C CA . ARG A 1 159 ? 9.363 -4.202 26.700 1.00 33.53 159 ARG A CA 1
ATOM 1190 C C . ARG A 1 159 ? 9.049 -3.219 25.561 1.00 33.53 159 ARG A C 1
ATOM 1192 O O . ARG A 1 159 ? 9.931 -2.568 25.020 1.00 33.53 159 ARG A O 1
ATOM 1199 N N . GLY A 1 160 ? 7.762 -3.096 25.228 1.00 34.66 160 GLY A N 1
ATOM 1200 C CA . GLY A 1 160 ? 7.150 -1.878 24.679 1.00 34.66 160 GLY A CA 1
ATOM 1201 C C . GLY A 1 160 ? 7.786 -1.246 23.435 1.00 34.66 160 GLY A C 1
ATOM 1202 O O . GLY A 1 160 ? 8.235 -0.105 23.493 1.00 34.66 160 GLY A O 1
ATOM 1203 N N . ALA A 1 161 ? 7.739 -1.912 22.278 1.00 39.91 161 ALA A N 1
ATOM 1204 C CA . ALA A 1 161 ? 8.016 -1.250 21.001 1.00 39.91 161 ALA A CA 1
ATOM 1205 C C . ALA A 1 161 ? 6.829 -0.346 20.607 1.00 39.91 161 ALA A C 1
ATOM 1207 O O . ALA A 1 161 ? 5.898 -0.747 19.893 1.00 39.91 161 ALA A O 1
ATOM 1208 N N . GLY A 1 162 ? 6.858 0.881 21.134 1.00 34.78 162 GLY A N 1
ATOM 1209 C CA . GLY A 1 162 ? 5.976 1.979 20.762 1.00 34.78 162 GLY A CA 1
ATOM 1210 C C . GLY A 1 162 ? 6.071 2.241 19.263 1.00 34.78 162 GLY A C 1
ATOM 1211 O O . GLY A 1 162 ? 7.082 2.719 18.752 1.00 34.78 162 GLY A O 1
ATOM 1212 N N . T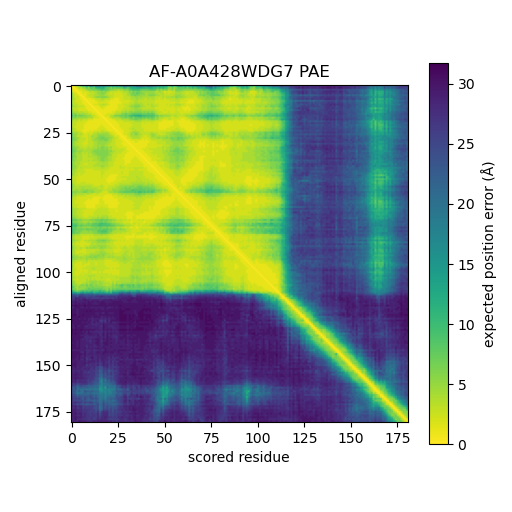RP A 1 163 ? 5.006 1.905 18.542 1.00 45.38 163 TRP A N 1
ATOM 1213 C CA . TRP A 1 163 ? 4.877 2.255 17.138 1.00 45.38 163 TRP A CA 1
ATOM 1214 C C . TRP A 1 163 ? 4.515 3.740 17.053 1.00 45.38 163 TRP A C 1
ATOM 1216 O O . TRP A 1 163 ? 3.434 4.161 17.456 1.00 45.38 163 TRP A O 1
ATOM 1226 N N . CYS A 1 164 ? 5.463 4.535 16.564 1.00 42.75 164 CYS A N 1
ATOM 1227 C CA . CYS A 1 164 ? 5.318 5.962 16.316 1.00 42.75 164 CYS A CA 1
ATOM 1228 C C . CYS A 1 164 ? 4.967 6.167 14.825 1.00 42.75 164 CYS A C 1
ATOM 1230 O O . CYS A 1 164 ? 5.837 5.960 13.973 1.00 42.75 164 CYS A O 1
ATOM 1232 N N . PRO A 1 165 ? 3.735 6.591 14.468 1.00 39.94 165 PRO A N 1
ATOM 1233 C CA . PRO A 1 165 ? 3.313 6.733 13.067 1.00 39.94 165 PRO A CA 1
ATOM 1234 C C . PRO A 1 165 ? 4.151 7.750 12.268 1.00 39.94 165 PRO A C 1
ATOM 1236 O O . PRO A 1 165 ? 4.222 7.686 11.036 1.00 39.94 165 PRO A O 1
ATOM 1239 N N . THR A 1 166 ? 4.830 8.670 12.957 1.00 40.84 166 THR A N 1
ATOM 1240 C CA . THR A 1 166 ? 5.684 9.721 12.383 1.00 40.84 166 THR A CA 1
ATOM 1241 C C . THR A 1 166 ? 7.161 9.323 12.274 1.00 40.84 166 THR A C 1
ATOM 1243 O O . THR A 1 166 ? 7.877 9.846 11.417 1.00 40.84 166 THR A O 1
ATOM 1246 N N . CYS A 1 167 ? 7.631 8.348 13.054 1.00 41.50 167 CYS A N 1
ATOM 1247 C CA . CYS A 1 167 ? 9.038 7.967 13.105 1.00 41.50 167 CYS A CA 1
ATOM 1248 C C . CYS A 1 167 ? 9.409 7.090 11.896 1.00 41.50 167 CYS A C 1
ATOM 1250 O O . CYS A 1 167 ? 8.647 6.229 11.455 1.00 41.50 167 CYS A O 1
ATOM 1252 N N . ARG A 1 168 ? 10.560 7.353 11.273 1.00 37.75 168 ARG A N 1
ATOM 1253 C CA . ARG A 1 168 ? 11.106 6.597 10.132 1.00 37.75 168 ARG A CA 1
ATOM 1254 C C . ARG A 1 168 ? 11.654 5.263 10.663 1.00 37.75 168 ARG A C 1
ATOM 1256 O O . ARG A 1 168 ? 12.852 5.149 10.879 1.00 37.75 168 ARG A O 1
ATOM 1263 N N . PHE A 1 169 ? 10.782 4.301 10.965 1.00 39.84 169 PHE A N 1
ATOM 1264 C CA . PHE A 1 169 ? 11.217 3.027 11.537 1.00 39.84 169 PHE A CA 1
ATOM 1265 C C . PHE A 1 169 ? 11.938 2.188 10.478 1.00 39.84 169 PHE A C 1
ATOM 1267 O O . PHE A 1 169 ? 11.459 2.023 9.353 1.00 39.84 169 PHE A O 1
ATOM 1274 N N . ARG A 1 170 ? 13.143 1.752 10.837 1.00 33.62 170 ARG A N 1
ATOM 1275 C CA . ARG A 1 170 ? 14.034 0.914 10.043 1.00 33.62 170 ARG A CA 1
ATOM 1276 C C . ARG A 1 170 ? 13.939 -0.466 10.680 1.00 33.62 170 ARG A C 1
ATOM 1278 O O . ARG A 1 170 ? 14.559 -0.677 11.716 1.00 33.62 170 ARG A O 1
ATOM 1285 N N . ASP A 1 171 ? 13.136 -1.363 10.120 1.00 36.69 171 ASP A N 1
ATOM 1286 C CA . ASP A 1 171 ? 13.151 -2.744 10.595 1.00 36.69 171 ASP A CA 1
ATOM 1287 C C . ASP A 1 171 ? 14.458 -3.391 10.152 1.00 36.69 171 ASP A C 1
ATOM 1289 O O . ASP A 1 171 ? 14.793 -3.442 8.964 1.00 36.69 171 ASP A O 1
ATOM 1293 N N . ALA A 1 172 ? 15.222 -3.835 11.141 1.00 35.78 172 ALA A N 1
ATOM 1294 C CA . ALA A 1 172 ? 16.269 -4.812 10.955 1.00 35.78 172 ALA A CA 1
ATOM 1295 C C . ALA A 1 172 ? 15.600 -6.188 10.833 1.00 35.78 172 ALA A C 1
ATOM 1297 O O . ALA A 1 172 ? 15.492 -6.904 11.819 1.00 35.78 172 ALA A O 1
ATOM 1298 N N . ASP A 1 173 ? 15.144 -6.553 9.633 1.00 34.66 173 ASP A N 1
ATOM 1299 C CA . ASP A 1 173 ? 14.803 -7.947 9.332 1.00 34.66 173 ASP A CA 1
ATOM 1300 C C . ASP A 1 173 ? 16.055 -8.655 8.803 1.00 34.66 173 ASP A C 1
ATOM 1302 O O . ASP A 1 173 ? 16.389 -8.640 7.616 1.00 34.66 173 ASP A O 1
ATOM 1306 N N . SER A 1 174 ? 16.776 -9.269 9.736 1.00 32.00 174 SER A N 1
ATOM 1307 C CA . SER A 1 174 ? 17.617 -10.430 9.484 1.00 32.00 174 SER A CA 1
ATOM 1308 C C . SER A 1 174 ? 16.729 -11.666 9.346 1.00 32.00 174 SER A C 1
ATOM 1310 O O . SER A 1 174 ? 16.070 -12.069 10.301 1.00 32.00 174 SER A O 1
ATOM 1312 N N . THR A 1 175 ? 16.761 -12.332 8.195 1.00 35.81 175 THR A N 1
ATOM 1313 C CA . THR A 1 175 ? 16.442 -13.762 8.124 1.00 35.81 175 THR A CA 1
ATOM 1314 C C . THR A 1 175 ? 17.444 -14.439 7.208 1.00 35.81 175 THR A C 1
ATOM 1316 O O . THR A 1 175 ? 17.413 -14.311 5.986 1.00 35.81 175 THR A O 1
ATOM 1319 N N . ALA A 1 176 ? 18.359 -15.151 7.858 1.00 30.94 176 ALA A N 1
ATOM 1320 C CA . ALA A 1 176 ? 19.005 -16.312 7.297 1.00 30.94 176 ALA A CA 1
ATOM 1321 C C . ALA A 1 176 ? 17.922 -17.350 6.969 1.00 30.94 176 ALA A C 1
ATOM 1323 O O . ALA A 1 176 ? 17.181 -17.771 7.852 1.00 30.94 176 ALA A O 1
ATOM 1324 N N . ALA A 1 177 ? 17.859 -17.775 5.714 1.00 31.11 177 ALA A N 1
ATOM 1325 C CA . ALA A 1 177 ? 17.326 -19.075 5.340 1.00 31.11 177 ALA A CA 1
ATOM 1326 C C . ALA A 1 177 ? 18.501 -19.847 4.736 1.00 31.11 177 ALA A C 1
ATOM 1328 O O . ALA A 1 177 ? 18.856 -19.666 3.573 1.00 31.11 177 ALA A O 1
ATOM 1329 N N . GLY A 1 178 ? 19.177 -20.617 5.587 1.00 27.66 178 GLY A N 1
ATOM 1330 C CA . GLY A 1 178 ? 20.157 -21.612 5.185 1.00 27.66 178 GLY A CA 1
ATOM 1331 C C . GLY A 1 178 ? 19.490 -22.980 5.066 1.00 27.66 178 GLY A C 1
ATOM 1332 O O . GLY A 1 178 ? 18.812 -23.403 5.992 1.00 27.66 178 GLY A O 1
ATOM 1333 N N . LEU A 1 179 ? 19.738 -23.616 3.920 1.00 33.97 179 LEU A N 1
ATOM 1334 C CA . LEU A 1 179 ? 19.847 -25.054 3.649 1.00 33.97 179 LEU A CA 1
ATOM 1335 C C . LEU A 1 179 ? 18.764 -26.024 4.156 1.00 33.97 179 LEU A C 1
ATOM 1337 O O . LEU A 1 179 ? 18.727 -26.384 5.326 1.00 33.97 179 LEU A O 1
ATOM 1341 N N . HIS A 1 180 ? 18.104 -26.672 3.191 1.00 29.55 180 HIS A N 1
ATOM 1342 C CA . HIS A 1 180 ? 18.035 -28.134 3.162 1.00 29.55 180 HIS A CA 1
ATOM 1343 C C . HIS A 1 180 ? 18.302 -28.654 1.736 1.00 29.55 180 HIS A C 1
ATOM 1345 O O . HIS A 1 180 ? 17.524 -28.368 0.834 1.00 29.55 180 HIS A O 1
ATOM 1351 N N . ARG A 1 181 ? 19.397 -29.429 1.644 1.00 32.28 181 ARG A N 1
ATOM 1352 C CA . ARG A 1 181 ? 19.917 -30.312 0.575 1.00 32.28 181 ARG A CA 1
ATOM 1353 C C . ARG A 1 181 ? 20.256 -29.727 -0.793 1.00 32.28 181 ARG A C 1
ATOM 1355 O O . ARG A 1 181 ? 19.338 -29.399 -1.565 1.00 32.28 181 ARG A O 1
#

Foldseek 3Di:
DLVLCVQWDFPDWDDDPQAIETEIEGNDQWAADPQPRDIFNAFPDKDWAWAWEDADPNTTYIYTYIWTWTAHPDPPGPDRIDIGDRPSADDVPHRYGPVVVVVVVVVVVVVVPDPDPPPDPPDDDDDDDDDDDDDDDDDDDDDDDDDDDPPDDDDDDDDDPDDDSPDPDDDPDDDDDDDDD

Mean predicted aligned error: 15.94 Å

pLDDT: mean 71.06, std 27.81, range [23.75, 97.25]

Solvent-accessible surface area (backbone atoms only — not comparable to full-atom values): 11999 Å² total; per-residue (Å²): 136,70,74,50,49,72,53,40,41,76,79,45,76,50,78,54,98,82,25,41,37,35,35,29,32,66,62,60,81,59,40,59,34,94,84,76,58,52,71,32,65,48,70,74,45,74,50,77,43,68,27,42,38,59,57,58,96,87,27,51,27,34,36,43,31,47,41,46,32,30,37,45,81,54,85,89,42,90,52,56,59,48,66,60,71,47,70,70,41,55,56,90,92,56,49,46,26,55,70,34,44,52,51,54,49,51,51,51,52,64,63,63,68,61,86,77,79,80,80,65,89,74,77,76,82,86,77,87,92,82,86,84,82,91,79,90,78,84,87,81,89,80,93,74,90,76,95,70,90,76,82,77,90,76,83,88,76,93,77,84,86,77,84,53,93,84,57,88,80,78,82,83,80,84,75,88,84,78,85,84,133

Secondary structure (DSSP, 8-state):
--GGGTTEEEEEEEEETTEEEEEEEES-S-EE-TTT--EE--EEEEEEEEEEEEEETTEEEEEEEEEEEEEP--TT-S-SEEE---TTT--TT--B-HHHHHHHHHHHHHHHT----------PPP--------------------------------------TTS--------------